Protein AF-A0A377UYI1-F1 (afdb_monomer_lite)

Foldseek 3Di:
DVLDQDDPDDPVLLVVLVVCLVVLDPPPQAEDEDDPPDDPVSVVSQVSSVVSPSDDDHYDYLVPQLVVCVVVPDDSVQSSQWDADDDGDIDRFQFELCLDAPPDEDALVQLLVCLQAQQQRPPPRDRPDGDDHHVVVVPDPDVVVSVVSSVVSVVVVQVVVVVVSVVVLVCCQPPPQPVVSLVSHPQSVVVVGGSSRVSGNHYDDHGHDYDDDDDPPDDPDDDPPPPDPDDDDPDDDDDDDDDDDDDDDDDDDDDDD

Radius of gyration: 27.69 Å; chains: 1; bounding box: 95×51×60 Å

InterPro domains:
  IPR004184 Pyruvate formate lyase domain [PF02901] (2-209)
  IPR004184 Pyruvate formate lyase domain [PS51554] (1-257)
  IPR051215 Glycyl Radical Enzyme [PTHR43641] (3-210)

Structure (mmCIF, N/CA/C/O backbone):
data_AF-A0A377UYI1-F1
#
_entry.id   AF-A0A377UYI1-F1
#
loop_
_atom_site.group_PDB
_atom_site.id
_atom_site.type_symbol
_atom_site.label_atom_id
_atom_site.label_alt_id
_atom_site.label_comp_id
_atom_site.label_asym_id
_atom_site.label_entity_id
_atom_site.label_seq_id
_atom_site.pdbx_PDB_ins_code
_atom_site.Cartn_x
_atom_site.Cartn_y
_atom_site.Cartn_z
_atom_site.occupancy
_atom_site.B_iso_or_equiv
_atom_site.auth_seq_id
_atom_site.auth_comp_id
_atom_site.auth_asym_id
_atom_site.auth_atom_id
_atom_site.pdbx_PDB_model_num
ATOM 1 N N . MET A 1 1 ? -21.026 -8.428 17.512 1.00 35.38 1 MET A N 1
ATOM 2 C CA . MET A 1 1 ? -21.212 -9.106 18.820 1.00 35.38 1 MET A CA 1
ATOM 3 C C . MET A 1 1 ? -21.437 -10.595 18.574 1.00 35.38 1 MET A C 1
ATOM 5 O O . MET A 1 1 ? -21.934 -10.943 17.508 1.00 35.38 1 MET A O 1
ATOM 9 N N . ASP A 1 2 ? -20.999 -11.466 19.488 1.00 43.88 2 ASP A N 1
ATOM 10 C CA . ASP A 1 2 ? -21.100 -12.940 19.382 1.00 43.88 2 ASP A CA 1
ATOM 11 C C . ASP A 1 2 ? -20.412 -13.568 18.155 1.00 43.88 2 ASP A C 1
ATOM 13 O O . ASP A 1 2 ? -20.882 -14.550 17.582 1.00 43.88 2 ASP A O 1
ATOM 17 N N . GLY A 1 3 ? -19.302 -12.974 17.700 1.00 56.53 3 GLY A N 1
ATOM 18 C CA . GLY A 1 3 ? -18.536 -13.470 16.549 1.00 56.53 3 GLY A CA 1
ATOM 19 C C . GLY A 1 3 ? -19.217 -13.292 15.186 1.00 56.53 3 GLY A C 1
ATOM 20 O O . GLY A 1 3 ? -18.665 -13.729 14.178 1.00 56.53 3 GLY A O 1
ATOM 21 N N . LYS A 1 4 ? -20.387 -12.639 15.133 1.00 67.25 4 LYS A N 1
ATOM 22 C CA . LYS A 1 4 ? -21.070 -12.281 13.884 1.00 67.25 4 LYS A CA 1
ATOM 23 C C . LYS A 1 4 ? -20.796 -10.819 13.511 1.00 67.25 4 LYS A C 1
ATOM 25 O O . LYS A 1 4 ? -20.919 -9.953 14.391 1.00 67.25 4 LYS A O 1
ATOM 30 N N . PRO A 1 5 ? -20.463 -10.539 12.237 1.00 74.62 5 PRO A N 1
ATOM 31 C CA . PRO A 1 5 ? -20.321 -9.176 11.749 1.00 74.62 5 PRO A CA 1
ATOM 32 C C . PRO A 1 5 ? -21.687 -8.486 11.795 1.00 74.62 5 PRO A C 1
ATOM 34 O O . PRO A 1 5 ? -22.700 -9.054 11.387 1.00 74.62 5 PRO A O 1
ATOM 37 N N . GLN A 1 6 ? -21.714 -7.287 12.361 1.00 84.88 6 GLN A N 1
ATOM 38 C CA . GLN A 1 6 ? -22.893 -6.434 12.458 1.00 84.88 6 GLN A CA 1
ATOM 39 C C . GLN A 1 6 ? -22.464 -5.008 12.146 1.00 84.88 6 GLN A C 1
ATOM 41 O O . GLN A 1 6 ? -21.301 -4.657 12.355 1.00 84.88 6 GLN A O 1
ATOM 46 N N . ASP A 1 7 ? -23.407 -4.204 11.665 1.00 89.06 7 ASP A N 1
ATOM 47 C CA . ASP A 1 7 ? -23.159 -2.791 11.421 1.00 89.06 7 ASP A CA 1
ATOM 48 C C . ASP A 1 7 ? -22.735 -2.081 12.716 1.00 89.06 7 ASP A C 1
ATOM 50 O O . ASP A 1 7 ? -23.346 -2.271 13.770 1.00 89.06 7 ASP A O 1
ATOM 54 N N . ALA A 1 8 ? -21.666 -1.289 12.636 1.00 90.62 8 ALA A N 1
ATOM 55 C CA . ALA A 1 8 ? -21.069 -0.600 13.782 1.00 90.62 8 ALA A CA 1
ATOM 56 C C . ALA A 1 8 ? -21.425 0.897 13.834 1.00 90.62 8 ALA A C 1
ATOM 58 O O . ALA A 1 8 ? -20.935 1.622 14.709 1.00 90.62 8 ALA A O 1
ATOM 59 N N . VAL A 1 9 ? -22.267 1.370 12.906 1.00 91.75 9 VAL A N 1
ATOM 60 C CA . VAL A 1 9 ? -22.730 2.759 12.869 1.00 91.75 9 VAL A CA 1
ATOM 61 C C . VAL A 1 9 ? -23.481 3.089 14.155 1.00 91.75 9 VAL A C 1
ATOM 63 O O . VAL A 1 9 ? -24.394 2.387 14.584 1.00 91.75 9 VAL A O 1
ATOM 66 N N . ASN A 1 10 ? -23.095 4.195 14.782 1.00 93.06 10 ASN A N 1
ATOM 67 C CA . ASN A 1 10 ? -23.686 4.664 16.027 1.00 93.06 10 ASN A CA 1
ATOM 68 C C . ASN A 1 10 ? -23.708 6.208 16.058 1.00 93.06 10 ASN A C 1
ATOM 70 O O . ASN A 1 10 ? -23.138 6.849 15.171 1.00 93.06 10 ASN A O 1
ATOM 74 N N . PRO A 1 11 ? -24.352 6.849 17.052 1.00 94.25 11 PRO A N 1
ATOM 75 C CA . PRO A 1 11 ? -24.447 8.311 17.106 1.00 94.25 11 PRO A CA 1
ATOM 76 C C . PRO A 1 11 ? -23.096 9.045 17.088 1.00 94.25 11 PRO A C 1
ATOM 78 O O . PRO A 1 11 ? -23.008 10.148 16.547 1.00 94.25 11 PRO A O 1
ATOM 81 N N . LEU A 1 12 ? -22.027 8.438 17.619 1.00 94.56 12 LEU A N 1
ATOM 82 C CA . LEU A 1 12 ? -20.685 9.019 17.567 1.00 94.56 12 LEU A CA 1
ATOM 83 C C . LEU A 1 12 ? -20.138 9.043 16.132 1.00 94.56 12 LEU A C 1
ATOM 85 O O . LEU A 1 12 ? -19.475 10.007 15.760 1.00 94.56 12 LEU A O 1
ATOM 89 N N . SER A 1 13 ? -20.464 8.046 15.302 1.00 93.75 13 SER A N 1
ATOM 90 C CA . SER A 1 13 ? -20.098 8.025 13.878 1.00 93.75 13 SER A CA 1
ATOM 91 C C . SER A 1 13 ? -20.628 9.263 13.142 1.00 93.75 13 SER A C 1
ATOM 93 O O . SER A 1 13 ? -19.887 9.909 12.401 1.00 93.75 13 SER A O 1
ATOM 95 N N . TYR A 1 14 ? -21.886 9.642 13.394 1.00 93.81 14 TYR A N 1
ATOM 96 C CA . TYR A 1 14 ? -22.487 10.853 12.823 1.00 93.81 14 TYR A CA 1
ATOM 97 C C . TYR A 1 14 ? -21.835 12.131 13.362 1.00 93.81 14 TYR A C 1
ATOM 99 O O . TYR A 1 14 ? -21.522 13.031 12.585 1.00 93.81 14 TYR A O 1
ATOM 107 N N . ALA A 1 15 ? -21.573 12.197 14.672 1.00 93.69 15 ALA A N 1
ATOM 108 C CA . ALA A 1 15 ? -20.924 13.354 15.287 1.00 93.69 15 ALA A CA 1
ATOM 109 C C . ALA A 1 15 ? -19.503 13.589 14.738 1.00 93.69 15 ALA A C 1
ATOM 111 O O . ALA A 1 15 ? -19.105 14.736 14.517 1.00 93.69 15 ALA A O 1
ATOM 112 N N . ILE A 1 16 ? -18.745 12.516 14.474 1.00 92.25 16 ILE A N 1
ATOM 113 C CA . ILE A 1 16 ? -17.417 12.593 13.847 1.00 92.25 16 ILE A CA 1
ATOM 114 C C . ILE A 1 16 ? -17.534 13.121 12.412 1.00 92.25 16 ILE A C 1
ATOM 116 O O . ILE A 1 16 ? -16.837 14.076 12.066 1.00 92.25 16 ILE A O 1
ATOM 120 N N . LEU A 1 17 ? -18.440 12.562 11.599 1.00 90.69 17 LEU A N 1
ATOM 121 C CA . LEU A 1 17 ? -18.680 13.025 10.225 1.00 90.69 17 LEU A CA 1
ATOM 122 C C . LEU A 1 17 ? -19.038 14.514 10.177 1.00 90.69 17 LEU A C 1
ATOM 124 O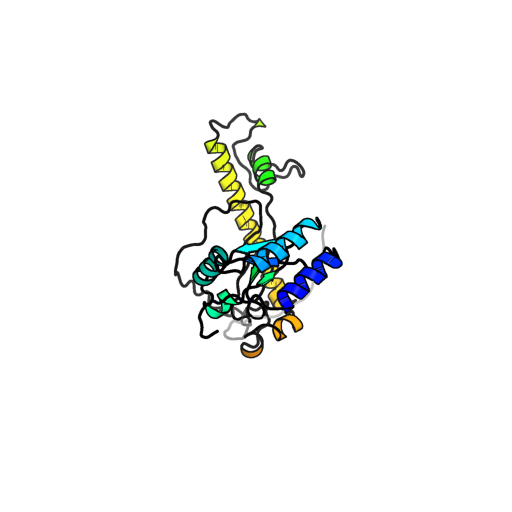 O . LEU A 1 17 ? -18.455 15.275 9.403 1.00 90.69 17 LEU A O 1
ATOM 128 N N . GLU A 1 18 ? -19.967 14.941 11.031 1.00 90.44 18 GLU A N 1
ATOM 129 C CA . GLU A 1 18 ? -20.398 16.334 11.125 1.00 90.44 18 GLU A CA 1
ATOM 130 C C . GLU A 1 18 ? -19.249 17.257 11.549 1.00 90.44 18 GLU A C 1
ATOM 132 O O . GLU A 1 18 ? -19.053 18.323 10.960 1.00 90.44 18 GLU A O 1
ATOM 137 N N . SER A 1 19 ? -18.451 16.836 12.533 1.00 91.06 19 SER A N 1
ATOM 138 C CA . SER A 1 19 ? -17.296 17.599 13.014 1.00 91.06 19 SER A CA 1
ATOM 139 C C . SER A 1 19 ? -16.249 17.779 11.915 1.00 91.06 19 SER A C 1
ATOM 141 O O . SER A 1 19 ? -15.804 18.902 11.671 1.00 91.06 19 SER A O 1
ATOM 143 N N . CYS A 1 20 ? -15.906 16.707 11.194 1.00 87.75 20 CYS A N 1
ATOM 144 C CA . CYS A 1 20 ? -14.989 16.769 10.056 1.00 87.75 20 CYS A CA 1
ATOM 145 C C . CYS A 1 20 ? -15.529 17.676 8.941 1.00 87.75 20 CYS A C 1
ATOM 147 O O . CYS A 1 20 ? -14.801 18.534 8.439 1.00 87.75 20 CYS A O 1
ATOM 149 N N . GLY A 1 21 ? -16.816 17.548 8.597 1.00 87.06 21 GLY A N 1
ATOM 150 C CA . GLY A 1 21 ? -17.467 18.381 7.584 1.00 87.06 21 GLY A CA 1
ATOM 151 C C . GLY A 1 21 ? -17.473 19.874 7.932 1.00 87.06 21 GLY A C 1
ATOM 152 O O . GLY A 1 21 ? -17.259 20.717 7.058 1.00 87.06 21 GLY A O 1
ATOM 153 N N . ARG A 1 22 ? -17.663 20.213 9.214 1.00 88.38 22 ARG A N 1
ATOM 154 C CA . ARG A 1 22 ? -17.636 21.599 9.711 1.00 88.38 22 ARG A CA 1
ATOM 155 C C . ARG A 1 22 ? -16.231 22.183 9.760 1.00 88.38 22 ARG A C 1
ATOM 157 O O . ARG A 1 22 ? -16.043 23.326 9.353 1.00 88.38 22 ARG A O 1
ATOM 164 N N . LEU A 1 23 ? -15.261 21.413 10.252 1.00 87.75 23 LEU A N 1
ATOM 165 C CA . LEU A 1 23 ? -13.877 21.867 10.386 1.00 87.75 23 LEU A CA 1
ATOM 166 C C . LEU A 1 23 ? -13.186 22.019 9.030 1.00 87.75 23 LEU A C 1
ATOM 168 O O . LEU A 1 23 ? -12.295 22.856 8.908 1.00 87.75 23 LEU A O 1
ATOM 172 N N . ARG A 1 24 ? -13.574 21.216 8.025 1.00 83.12 24 ARG A N 1
ATOM 173 C CA . ARG A 1 24 ? -12.920 21.153 6.701 1.00 83.12 24 ARG A CA 1
ATOM 174 C C . ARG A 1 24 ? -11.396 21.004 6.802 1.00 83.12 24 ARG A C 1
ATOM 176 O O . ARG A 1 24 ? -10.654 21.471 5.941 1.00 83.12 24 ARG A O 1
ATOM 183 N N . SER A 1 25 ? -10.935 20.375 7.881 1.00 76.50 25 SER A N 1
ATOM 184 C CA . SER A 1 25 ? -9.525 20.085 8.106 1.00 76.50 25 SER A CA 1
ATOM 185 C C . SER A 1 25 ? -9.133 18.882 7.267 1.00 76.50 25 SER A C 1
ATOM 187 O O . SER A 1 25 ? -9.881 17.912 7.197 1.00 76.50 25 SER A O 1
ATOM 189 N N . THR A 1 26 ? -7.946 18.918 6.668 1.00 73.62 26 THR A N 1
ATOM 190 C CA . THR A 1 26 ? -7.379 17.785 5.924 1.00 73.62 26 THR A CA 1
ATOM 191 C C . THR A 1 26 ? -6.836 16.684 6.840 1.00 73.62 26 THR A C 1
ATOM 193 O O . THR A 1 26 ? -6.458 15.621 6.354 1.00 73.62 26 THR A O 1
ATOM 196 N N . GLN A 1 27 ? -6.792 16.928 8.155 1.00 79.81 27 GLN A N 1
ATOM 197 C CA . GLN A 1 27 ? -6.345 15.982 9.176 1.00 79.81 27 GLN A CA 1
ATOM 198 C C . GLN A 1 27 ? -7.302 15.978 10.385 1.00 79.81 27 GLN A C 1
ATOM 200 O O . GLN A 1 27 ? -7.728 17.060 10.811 1.00 79.81 27 GLN A O 1
ATOM 205 N N . PRO A 1 28 ? -7.607 14.806 10.975 1.00 81.56 28 PRO A N 1
ATOM 206 C CA . PRO A 1 28 ? -7.162 13.463 10.572 1.00 81.56 28 PRO A CA 1
ATOM 207 C C . PRO A 1 28 ? -7.793 13.002 9.245 1.00 81.56 28 PRO A C 1
ATOM 209 O O . PRO A 1 28 ? -8.862 13.480 8.872 1.00 81.56 28 PRO A O 1
ATOM 212 N N . ASN A 1 29 ? -7.136 12.077 8.535 1.00 83.12 29 ASN A N 1
ATOM 213 C CA . ASN A 1 29 ? -7.714 11.451 7.342 1.00 83.12 29 ASN A CA 1
ATOM 214 C C . ASN A 1 29 ? -8.928 10.596 7.743 1.00 83.12 29 ASN A C 1
ATOM 216 O O . ASN A 1 29 ? -8.785 9.595 8.448 1.00 83.12 29 ASN A O 1
ATOM 220 N N . LEU A 1 30 ? -10.121 11.009 7.320 1.00 88.44 30 LEU A N 1
ATOM 221 C CA . LEU A 1 30 ? -11.362 10.324 7.649 1.00 88.44 30 LEU A CA 1
ATOM 222 C C . LEU A 1 30 ? -11.625 9.192 6.654 1.00 88.44 30 LEU A C 1
ATOM 224 O O . LEU A 1 30 ? -11.826 9.425 5.460 1.00 88.44 30 LEU A O 1
ATOM 228 N N . SER A 1 31 ? -11.701 7.974 7.177 1.00 90.38 31 SER A N 1
ATOM 229 C CA . SER A 1 31 ? -12.126 6.787 6.440 1.00 90.38 31 SER A CA 1
ATOM 230 C C . SER A 1 31 ? -13.447 6.257 6.990 1.00 90.38 31 SER A C 1
ATOM 232 O O . SER A 1 31 ? -13.737 6.353 8.183 1.00 90.38 31 SER A O 1
ATOM 234 N N . VAL A 1 32 ? -14.259 5.707 6.096 1.00 92.38 32 VAL A N 1
ATOM 235 C CA . VAL A 1 32 ? -15.523 5.043 6.387 1.00 92.38 32 VAL A CA 1
ATOM 236 C C . VAL A 1 32 ? -15.443 3.632 5.832 1.00 92.38 32 VAL A C 1
ATOM 238 O O . VAL A 1 32 ? -15.136 3.411 4.660 1.00 92.38 32 VAL A O 1
ATOM 241 N N . ARG A 1 33 ? -15.741 2.660 6.686 1.00 92.69 33 ARG A N 1
ATOM 242 C CA . ARG A 1 33 ? -15.907 1.272 6.275 1.00 92.69 33 ARG A CA 1
ATOM 243 C C . ARG A 1 33 ? -17.292 1.088 5.673 1.00 92.69 33 ARG A C 1
ATOM 245 O O . ARG A 1 33 ? -18.282 1.508 6.262 1.00 92.69 33 ARG A O 1
ATOM 252 N N . TYR A 1 34 ? -17.335 0.511 4.482 1.00 91.75 34 TYR A N 1
ATOM 253 C CA . TYR A 1 34 ? -18.547 0.277 3.714 1.00 91.75 34 TYR A CA 1
ATOM 254 C C . TYR A 1 34 ? -18.839 -1.215 3.650 1.00 91.75 34 TYR A C 1
ATOM 256 O O . TYR A 1 34 ? -17.970 -2.000 3.272 1.00 91.75 34 TYR A O 1
ATOM 264 N N . HIS A 1 35 ? -20.090 -1.570 3.927 1.00 92.19 35 HIS A N 1
ATOM 265 C CA . HIS A 1 35 ? -20.654 -2.887 3.659 1.00 92.19 35 HIS A CA 1
ATOM 266 C C . HIS A 1 35 ? -22.081 -2.743 3.123 1.00 92.19 35 HIS A C 1
ATOM 268 O O . HIS A 1 35 ? -22.753 -1.735 3.356 1.00 92.19 35 HIS A O 1
ATOM 274 N N . ALA A 1 36 ? -22.563 -3.761 2.417 1.00 88.69 36 ALA A N 1
ATOM 275 C CA . ALA A 1 36 ? -23.863 -3.765 1.753 1.00 88.69 36 ALA A CA 1
ATOM 276 C C . ALA A 1 36 ? -25.060 -3.653 2.715 1.00 88.69 36 ALA A C 1
ATOM 278 O O . ALA A 1 36 ? -26.154 -3.292 2.288 1.00 88.69 36 ALA A O 1
ATOM 279 N N . GLY A 1 37 ? -24.874 -3.975 3.998 1.00 86.50 37 GLY A N 1
ATOM 280 C CA . GLY A 1 37 ? -25.909 -3.866 5.028 1.00 86.50 37 GLY A CA 1
ATOM 281 C C . GLY A 1 37 ? -25.965 -2.504 5.724 1.00 86.50 37 GLY A C 1
ATOM 282 O O . GLY A 1 37 ? -26.727 -2.357 6.678 1.00 86.50 37 GLY A O 1
ATOM 283 N N . MET A 1 38 ? -25.135 -1.538 5.321 1.00 89.19 38 MET A N 1
ATOM 284 C CA . MET A 1 38 ? -25.042 -0.232 5.972 1.00 89.19 38 MET A CA 1
ATOM 285 C C . MET A 1 38 ? -26.285 0.623 5.691 1.00 89.19 38 MET A C 1
ATOM 287 O O . MET A 1 38 ? -26.863 0.563 4.606 1.00 89.19 38 MET A O 1
ATOM 291 N N . SER A 1 39 ? -26.697 1.442 6.663 1.00 90.88 39 SER A N 1
ATOM 292 C CA . SER A 1 39 ? -27.866 2.316 6.501 1.00 90.88 39 SER A CA 1
ATOM 293 C C . SER A 1 39 ? -27.671 3.352 5.386 1.00 90.88 39 SER A C 1
ATOM 295 O O . SER A 1 39 ? -26.644 4.036 5.329 1.00 90.88 39 SER A O 1
ATOM 297 N N . ASN A 1 40 ? -28.705 3.532 4.557 1.00 91.44 40 ASN A N 1
ATOM 298 C CA . ASN A 1 40 ? -28.754 4.599 3.554 1.00 91.44 40 ASN A CA 1
ATOM 299 C C . ASN A 1 40 ? -28.644 5.991 4.193 1.00 91.44 40 ASN A C 1
ATOM 301 O O . ASN A 1 40 ? -27.976 6.854 3.636 1.00 91.44 40 ASN A O 1
ATOM 305 N N . ASP A 1 41 ? -29.198 6.186 5.393 1.00 93.31 41 ASP A N 1
ATOM 306 C CA . ASP A 1 41 ? -29.123 7.473 6.097 1.00 93.31 41 ASP A CA 1
ATOM 307 C C . ASP A 1 41 ? -27.668 7.855 6.421 1.00 93.31 41 ASP A C 1
ATOM 309 O O . ASP A 1 41 ? -27.271 9.020 6.335 1.00 93.31 41 ASP A O 1
ATOM 313 N N . PHE A 1 42 ? -26.839 6.863 6.763 1.00 93.81 42 PHE A N 1
ATOM 314 C CA . PHE A 1 42 ? -25.419 7.081 7.036 1.00 93.81 42 PHE A CA 1
ATOM 315 C C . PHE A 1 42 ? -24.625 7.334 5.751 1.00 93.81 42 PHE A C 1
ATOM 317 O O . PHE A 1 42 ? -23.739 8.192 5.726 1.00 93.81 42 PHE A O 1
ATOM 324 N N . LEU A 1 43 ? -24.962 6.629 4.666 1.00 92.75 43 LEU A N 1
ATOM 325 C CA . LEU A 1 43 ? -24.398 6.895 3.342 1.00 92.75 43 LEU A CA 1
ATOM 326 C C . LEU A 1 43 ? -24.701 8.323 2.885 1.00 92.75 43 LEU A C 1
ATOM 328 O O . LEU A 1 43 ? -23.789 9.031 2.456 1.00 92.75 43 LEU A O 1
ATOM 332 N N . ASP A 1 44 ? -25.941 8.776 3.049 1.00 93.75 44 ASP A N 1
ATOM 333 C CA . ASP A 1 44 ? -26.345 10.139 2.718 1.00 93.75 44 ASP A CA 1
ATOM 334 C C . ASP A 1 44 ? -25.579 11.169 3.555 1.00 93.75 44 ASP A C 1
ATOM 336 O O . ASP A 1 44 ? -25.105 12.174 3.013 1.00 93.75 44 ASP A O 1
ATOM 340 N N . ALA A 1 45 ? -25.373 10.906 4.851 1.00 92.88 45 ALA A N 1
ATOM 341 C CA . ALA A 1 45 ? -24.538 11.746 5.709 1.00 92.88 45 ALA A CA 1
ATOM 342 C C . ALA A 1 45 ? -23.085 11.821 5.205 1.00 92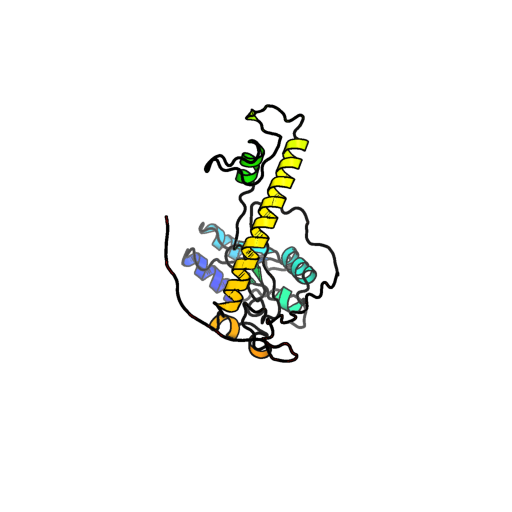.88 45 ALA A C 1
ATOM 344 O O . ALA A 1 45 ? -22.515 12.913 5.129 1.00 92.88 45 ALA A O 1
ATOM 345 N N . CYS A 1 46 ? -22.499 10.696 4.784 1.00 93.12 46 CYS A N 1
ATOM 346 C CA . CYS A 1 46 ? -21.169 10.678 4.172 1.00 93.12 46 CYS A CA 1
ATOM 347 C C . CYS A 1 46 ? -21.135 11.515 2.886 1.00 93.12 46 CYS A C 1
ATOM 349 O O . CYS A 1 46 ? -20.217 12.312 2.695 1.00 93.12 46 CYS A O 1
ATOM 351 N N . VAL A 1 47 ? -22.156 11.405 2.030 1.00 92.44 47 VAL A N 1
ATOM 352 C CA . VAL A 1 47 ? -22.272 12.211 0.804 1.00 92.44 47 VAL A CA 1
ATOM 353 C C . VAL A 1 47 ? -22.353 13.706 1.123 1.00 92.44 47 VAL A C 1
ATOM 355 O O . VAL A 1 47 ? -21.727 14.504 0.424 1.00 92.44 47 VAL A O 1
ATOM 358 N N . GLN A 1 48 ? -23.042 14.118 2.195 1.00 91.56 48 GLN A N 1
ATOM 359 C CA . GLN A 1 48 ? -23.037 15.528 2.614 1.00 91.56 48 GLN A CA 1
ATOM 360 C C . GLN A 1 48 ? -21.631 16.029 2.974 1.00 91.56 48 GLN A C 1
ATOM 362 O O . GLN A 1 48 ? -21.289 17.172 2.660 1.00 91.56 48 GLN A O 1
ATOM 367 N N . VAL A 1 49 ? -20.793 15.183 3.577 1.00 90.00 49 VAL A N 1
ATOM 368 C CA . VAL A 1 49 ? -19.390 15.525 3.861 1.00 90.00 49 VAL A CA 1
ATOM 369 C C . VAL A 1 49 ? -18.583 15.639 2.565 1.00 90.00 49 VAL A C 1
ATOM 371 O O . VAL A 1 49 ? -17.876 16.630 2.383 1.00 90.00 49 VAL A O 1
ATOM 374 N N . ILE A 1 50 ? -18.764 14.719 1.611 1.00 91.50 50 ILE A N 1
ATOM 375 C CA . ILE A 1 50 ? -18.098 14.777 0.293 1.00 91.50 50 ILE A CA 1
ATOM 376 C C . ILE A 1 50 ? -18.429 16.085 -0.431 1.00 91.50 50 ILE A C 1
ATOM 378 O O . ILE A 1 50 ? -17.546 16.722 -1.011 1.00 91.50 50 ILE A O 1
ATOM 382 N N . ARG A 1 51 ? -19.687 16.541 -0.350 1.00 91.12 51 ARG A N 1
ATOM 383 C CA . ARG A 1 51 ? -20.135 17.814 -0.945 1.00 91.12 51 ARG A CA 1
ATOM 384 C C . ARG A 1 51 ? -19.384 19.035 -0.415 1.00 91.12 51 ARG A C 1
ATOM 386 O O . ARG A 1 51 ? -19.375 20.063 -1.087 1.00 91.12 51 ARG A O 1
ATOM 393 N N . CYS A 1 52 ? -18.741 18.946 0.748 1.00 87.75 52 CYS A N 1
ATOM 394 C CA . CYS A 1 52 ? -17.917 20.029 1.278 1.00 87.75 52 CYS A CA 1
ATOM 395 C C . CYS A 1 52 ? -16.579 20.193 0.526 1.00 87.75 52 CYS A C 1
ATOM 397 O O . CYS A 1 52 ? -15.903 21.199 0.734 1.00 87.75 52 CYS A O 1
ATOM 399 N N . GLY A 1 53 ? -16.207 19.255 -0.357 1.00 85.62 53 GLY A N 1
ATOM 400 C CA . GLY A 1 53 ? -15.176 19.455 -1.383 1.00 85.62 53 GLY A CA 1
ATOM 401 C C . GLY A 1 53 ? -13.725 19.326 -0.919 1.00 85.62 53 GLY A C 1
ATOM 402 O O . GLY A 1 53 ? -12.827 19.761 -1.632 1.00 85.62 53 GLY A O 1
ATOM 403 N N . PHE A 1 54 ? -13.476 18.730 0.249 1.00 84.00 54 PHE A N 1
ATOM 404 C CA . PHE A 1 54 ? -12.123 18.545 0.795 1.00 84.00 54 PHE A CA 1
ATOM 405 C C . PHE A 1 54 ? -11.599 17.098 0.682 1.00 84.00 54 PHE A C 1
ATOM 407 O O . PHE A 1 54 ? -10.570 16.769 1.264 1.00 84.00 54 PHE A O 1
ATOM 414 N N . GLY A 1 55 ? -12.284 16.246 -0.094 1.00 82.19 55 GLY A N 1
ATOM 415 C CA . GLY A 1 55 ? -11.791 14.921 -0.501 1.00 82.19 55 GLY A CA 1
ATOM 416 C C . GLY A 1 55 ? -12.061 13.760 0.464 1.00 82.19 55 GLY A C 1
ATOM 417 O O . GLY A 1 55 ? -11.515 12.684 0.256 1.00 82.19 55 GLY A O 1
ATOM 418 N N . MET A 1 56 ? -12.893 13.953 1.491 1.00 85.06 56 MET A N 1
ATOM 419 C CA . MET A 1 56 ? -13.239 12.935 2.495 1.00 85.06 56 MET A CA 1
ATOM 420 C C . MET A 1 56 ? -14.753 12.650 2.538 1.00 85.06 56 MET A C 1
ATOM 422 O O . MET A 1 56 ? -15.533 13.520 2.138 1.00 85.06 56 MET A O 1
ATOM 426 N N . PRO A 1 57 ? -15.189 11.497 3.086 1.00 88.56 57 PRO A N 1
ATOM 427 C CA . PRO A 1 57 ? -14.373 10.384 3.583 1.00 88.56 57 PRO A CA 1
ATOM 428 C C . PRO A 1 57 ? -13.848 9.464 2.471 1.00 88.56 57 PRO A C 1
ATOM 430 O O . PRO A 1 57 ? -14.435 9.369 1.394 1.00 88.56 57 PRO A O 1
ATOM 433 N N . ALA A 1 58 ? -12.757 8.751 2.756 1.00 89.44 58 ALA A N 1
ATOM 434 C CA . ALA A 1 58 ? -12.333 7.597 1.966 1.00 89.44 58 ALA A CA 1
ATOM 435 C C . ALA A 1 58 ? -13.192 6.375 2.321 1.00 89.44 58 ALA A C 1
ATOM 437 O O . ALA A 1 58 ? -13.483 6.161 3.494 1.00 89.44 58 ALA A O 1
ATOM 438 N N . PHE A 1 59 ? -13.577 5.558 1.338 1.00 91.12 59 PHE A N 1
ATOM 439 C CA . PHE A 1 59 ? -14.355 4.341 1.589 1.00 91.12 59 PHE A CA 1
ATOM 440 C C . PHE A 1 59 ? -13.489 3.088 1.479 1.00 91.12 59 PHE A C 1
ATOM 442 O O . PHE A 1 59 ? -12.859 2.851 0.448 1.00 91.12 59 PHE A O 1
ATOM 449 N N . ASN A 1 60 ? -13.510 2.254 2.516 1.00 91.00 60 ASN A N 1
ATOM 450 C CA . ASN A 1 60 ? -12.895 0.929 2.516 1.00 91.00 60 ASN A CA 1
ATOM 451 C C . ASN A 1 60 ? -14.000 -0.129 2.458 1.00 91.00 60 ASN A C 1
ATOM 453 O O . ASN A 1 60 ? -14.888 -0.122 3.300 1.00 91.00 60 ASN A O 1
ATOM 457 N N . ASN A 1 61 ? -13.957 -1.022 1.470 1.00 92.00 61 ASN A N 1
ATOM 458 C CA . ASN A 1 61 ? -14.986 -2.042 1.281 1.00 92.00 61 ASN A CA 1
ATOM 459 C C . ASN A 1 61 ? -14.696 -3.293 2.138 1.00 92.00 61 ASN A C 1
ATOM 461 O O . ASN A 1 61 ? -13.703 -3.990 1.911 1.00 92.00 61 ASN A O 1
ATOM 465 N N . ASP A 1 62 ? -15.595 -3.590 3.073 1.00 92.25 62 ASP A N 1
ATOM 466 C CA . ASP A 1 62 ? -15.498 -4.716 4.003 1.00 92.25 62 ASP A CA 1
ATOM 467 C C . ASP A 1 62 ? -15.590 -6.078 3.278 1.00 92.25 62 ASP A C 1
ATOM 469 O O . ASP A 1 62 ? -14.883 -7.016 3.655 1.00 92.25 62 ASP A O 1
ATOM 473 N N . GLU A 1 63 ? -16.380 -6.201 2.200 1.00 91.62 63 GLU A N 1
ATOM 474 C CA . GLU A 1 63 ? -16.500 -7.443 1.412 1.00 91.62 63 GLU A CA 1
ATOM 475 C C . GLU A 1 63 ? -15.219 -7.829 0.657 1.00 91.62 63 GLU A C 1
ATOM 477 O O . GLU A 1 63 ? -15.069 -8.981 0.249 1.00 91.62 63 GLU A O 1
ATOM 482 N N . ILE A 1 64 ? -14.295 -6.888 0.464 1.00 91.81 64 ILE A N 1
ATOM 483 C CA . ILE A 1 64 ? -12.987 -7.137 -0.150 1.00 91.81 64 ILE A CA 1
ATOM 484 C C . ILE A 1 64 ? -11.900 -7.261 0.915 1.00 91.81 64 ILE A C 1
ATOM 486 O O . ILE A 1 64 ? -11.084 -8.182 0.860 1.00 91.81 64 ILE A O 1
ATOM 490 N N . VAL A 1 65 ? -11.881 -6.347 1.887 1.00 90.50 65 VAL A N 1
ATOM 491 C CA . VAL A 1 65 ? -10.799 -6.259 2.874 1.00 90.50 65 VAL A CA 1
ATOM 492 C C . VAL A 1 65 ? -10.830 -7.442 3.844 1.00 90.50 65 VAL A C 1
ATOM 494 O O . VAL A 1 65 ? -9.802 -8.088 4.055 1.00 90.50 65 VAL A O 1
ATOM 497 N N . ILE A 1 66 ? -12.000 -7.784 4.392 1.00 91.25 66 ILE A N 1
ATOM 498 C CA . ILE A 1 66 ? -12.113 -8.839 5.409 1.00 91.25 66 ILE A CA 1
ATOM 499 C C . ILE A 1 66 ? -11.717 -10.217 4.849 1.00 91.25 66 ILE A C 1
ATOM 501 O O . ILE A 1 66 ? -10.913 -10.902 5.490 1.00 91.25 66 ILE A O 1
ATOM 505 N N . PRO A 1 67 ? -12.201 -10.661 3.667 1.00 91.69 67 PRO A N 1
ATOM 506 C CA . PRO A 1 67 ? -11.794 -11.959 3.131 1.00 91.69 67 PRO A CA 1
ATOM 507 C C . PRO A 1 67 ? -10.299 -12.042 2.813 1.00 91.69 67 PRO A C 1
ATOM 509 O O . PRO A 1 67 ? -9.700 -13.103 2.998 1.00 91.69 67 PRO A O 1
ATOM 512 N N . GLU A 1 68 ? -9.678 -10.946 2.365 1.00 90.50 68 GLU A N 1
ATOM 513 C CA . GLU A 1 68 ? -8.233 -10.918 2.127 1.00 90.50 68 GLU A CA 1
ATOM 514 C C . GLU A 1 68 ? -7.442 -10.997 3.442 1.00 90.50 68 GLU A C 1
ATOM 516 O O . GLU A 1 68 ? -6.463 -11.741 3.503 1.00 90.50 68 GLU A O 1
ATOM 521 N N . PHE A 1 69 ? -7.900 -10.367 4.531 1.00 89.50 69 PHE A N 1
ATOM 522 C CA . PHE A 1 69 ? -7.297 -10.569 5.855 1.00 89.50 69 PHE A CA 1
ATOM 523 C C . PHE A 1 69 ? -7.395 -12.013 6.344 1.00 89.50 69 PHE A C 1
ATOM 525 O O . PHE A 1 69 ? -6.399 -12.584 6.789 1.00 89.50 69 PHE A O 1
ATOM 532 N N . ILE A 1 70 ? -8.564 -12.640 6.211 1.00 90.81 70 ILE A N 1
ATOM 533 C CA . ILE A 1 70 ? -8.745 -14.044 6.604 1.00 90.81 70 ILE A CA 1
ATOM 534 C C . ILE A 1 70 ? -7.820 -14.951 5.780 1.00 90.81 70 ILE A C 1
ATOM 536 O O . ILE A 1 70 ? -7.198 -15.870 6.311 1.00 90.81 70 ILE A O 1
ATOM 540 N N . LYS A 1 71 ? -7.661 -14.668 4.484 1.00 90.00 71 LYS A N 1
ATOM 541 C CA . LYS A 1 71 ? -6.753 -15.399 3.590 1.00 90.00 71 LYS A CA 1
ATOM 542 C C . LYS A 1 71 ? -5.273 -15.206 3.933 1.00 90.00 71 LYS A C 1
ATOM 544 O O . LYS A 1 71 ? -4.484 -16.118 3.694 1.00 90.00 71 LYS A O 1
ATOM 549 N N . LEU A 1 72 ? -4.901 -14.059 4.501 1.00 85.75 72 LEU A N 1
ATOM 550 C CA . LEU A 1 72 ? -3.568 -13.822 5.065 1.00 85.75 72 LEU A CA 1
ATOM 551 C C . LEU A 1 72 ? -3.349 -14.550 6.403 1.00 85.75 72 LEU A C 1
ATOM 553 O O . LEU A 1 72 ? -2.211 -14.657 6.852 1.00 85.75 72 LEU A O 1
ATOM 557 N N . GLY A 1 73 ? -4.408 -15.097 7.008 1.00 88.50 73 GLY A N 1
ATOM 558 C CA . GLY A 1 73 ? -4.353 -15.842 8.263 1.00 88.50 73 GLY A CA 1
ATOM 559 C C . GLY A 1 73 ? -4.727 -15.029 9.503 1.00 88.50 73 GLY A C 1
ATOM 560 O O . GLY A 1 73 ? -4.460 -15.497 10.607 1.00 88.50 73 GLY A O 1
ATOM 561 N N . ILE A 1 74 ? -5.334 -13.841 9.352 1.00 89.56 74 ILE A N 1
ATOM 562 C CA . ILE A 1 74 ? -5.913 -13.109 10.492 1.00 89.56 74 ILE A CA 1
ATOM 563 C C . ILE A 1 74 ? -7.133 -13.865 11.008 1.00 89.56 74 ILE A C 1
ATOM 565 O O . ILE A 1 74 ? -7.967 -14.338 10.230 1.00 89.56 74 ILE A O 1
ATOM 569 N N . GLU A 1 75 ? -7.271 -13.935 12.329 1.00 91.12 75 GLU A N 1
ATOM 570 C CA . GLU A 1 75 ? -8.485 -14.448 12.949 1.00 91.12 75 GLU A CA 1
ATOM 571 C C . GLU A 1 75 ? -9.700 -13.595 12.542 1.00 91.12 75 GLU A C 1
ATOM 573 O O . GLU A 1 75 ? -9.627 -12.367 12.580 1.00 91.12 75 GLU A O 1
ATOM 578 N N . PRO A 1 76 ? -10.853 -14.197 12.202 1.00 89.75 76 PRO A N 1
ATOM 579 C CA . PRO A 1 76 ? -12.012 -13.441 11.725 1.00 89.75 76 PRO A CA 1
ATOM 580 C C . PRO A 1 76 ? -12.440 -12.299 12.654 1.00 89.75 76 PRO A C 1
ATOM 582 O O . PRO A 1 76 ? -12.821 -11.235 12.185 1.00 89.75 76 PRO A O 1
ATOM 585 N N . GLN A 1 77 ? -12.338 -12.500 13.969 1.00 89.75 77 GLN A N 1
ATOM 586 C CA . GLN A 1 77 ? -12.693 -11.497 14.978 1.00 89.75 77 GLN A CA 1
ATOM 587 C C . GLN A 1 77 ? -11.819 -10.244 14.884 1.00 89.75 77 GLN A C 1
ATOM 589 O O . GLN A 1 77 ? -12.335 -9.137 14.985 1.00 89.75 77 GLN A O 1
ATOM 594 N N . ASP A 1 78 ? -10.526 -10.425 14.627 1.00 90.56 78 ASP A N 1
ATOM 595 C CA . ASP A 1 78 ? -9.582 -9.329 14.436 1.00 90.56 78 ASP A CA 1
ATOM 596 C C . ASP A 1 78 ? -9.747 -8.697 13.051 1.00 90.56 78 ASP A C 1
ATOM 598 O O . ASP A 1 78 ? -9.676 -7.479 12.913 1.00 90.56 78 ASP A O 1
ATOM 602 N N . ALA A 1 79 ? -10.036 -9.507 12.029 1.00 89.44 79 ALA A N 1
ATOM 603 C CA . ALA A 1 79 ? -10.310 -9.015 10.684 1.00 89.44 79 ALA A CA 1
ATOM 604 C C . ALA A 1 79 ? -11.555 -8.114 10.637 1.00 89.44 79 ALA A C 1
ATOM 606 O O . ALA A 1 79 ? -11.571 -7.156 9.874 1.00 89.44 79 ALA A O 1
ATOM 607 N N . TYR A 1 80 ? -12.580 -8.373 11.456 1.00 89.81 80 TYR A N 1
ATOM 608 C CA . TYR A 1 80 ? -13.758 -7.502 11.562 1.00 89.81 80 TYR A CA 1
ATOM 609 C C . TYR A 1 80 ? -13.471 -6.157 12.246 1.00 89.81 80 TYR A C 1
ATOM 611 O O . TYR A 1 80 ? -14.237 -5.212 12.051 1.00 89.81 80 TYR A O 1
ATOM 619 N N . ASP A 1 81 ? -12.381 -6.052 13.007 1.00 90.31 81 ASP A N 1
ATOM 620 C CA . ASP A 1 81 ? -11.996 -4.868 13.788 1.00 90.31 81 ASP A CA 1
ATOM 621 C C . ASP A 1 81 ? -10.834 -4.089 13.146 1.00 90.31 81 ASP A C 1
ATOM 623 O O . ASP A 1 81 ? -10.058 -3.393 13.802 1.00 90.31 81 ASP A O 1
ATOM 627 N N . TYR A 1 82 ? -10.673 -4.224 11.829 1.00 90.81 82 TYR A N 1
ATOM 628 C CA . TYR A 1 82 ? -9.652 -3.478 11.110 1.00 90.81 82 TYR A CA 1
ATOM 629 C C . TYR A 1 82 ? -9.973 -1.976 11.049 1.00 90.81 82 TYR A C 1
ATOM 631 O O . TYR A 1 82 ? -11.134 -1.551 11.024 1.00 90.81 82 TYR A O 1
ATOM 639 N N . ALA A 1 83 ? -8.913 -1.182 10.933 1.00 88.62 83 ALA A N 1
ATOM 640 C CA . ALA A 1 83 ? -8.939 0.253 10.705 1.00 88.62 83 ALA A CA 1
ATOM 641 C C . ALA A 1 83 ? -8.068 0.623 9.496 1.00 88.62 83 ALA A C 1
ATOM 643 O O . ALA A 1 83 ? -7.148 -0.113 9.122 1.00 88.62 83 ALA A O 1
ATOM 644 N N . ALA A 1 84 ? -8.351 1.772 8.881 1.00 85.94 84 ALA A N 1
ATOM 645 C CA . ALA A 1 84 ? -7.458 2.341 7.882 1.00 85.94 84 ALA A CA 1
ATOM 646 C C . ALA A 1 84 ? -6.277 3.045 8.568 1.00 85.94 84 ALA A C 1
ATOM 648 O O . ALA A 1 84 ? -6.454 3.747 9.565 1.00 85.94 84 ALA A O 1
ATOM 649 N N . ILE A 1 85 ? -5.080 2.876 8.019 1.00 80.06 85 ILE A N 1
ATOM 650 C CA . ILE A 1 85 ? -3.851 3.518 8.477 1.00 80.06 85 ILE A CA 1
ATOM 651 C C . ILE A 1 85 ? -3.315 4.384 7.346 1.00 80.06 85 ILE A C 1
ATOM 653 O O . ILE A 1 85 ? -3.134 3.916 6.229 1.00 80.06 85 ILE A O 1
ATOM 657 N N . GLY A 1 86 ? -3.020 5.648 7.648 1.00 76.81 86 GLY A N 1
ATOM 658 C CA . GLY A 1 86 ? -2.372 6.541 6.694 1.00 76.81 86 GLY A CA 1
ATOM 659 C C . GLY A 1 86 ? -3.260 6.864 5.494 1.00 76.81 86 GLY A C 1
ATOM 660 O O . GLY A 1 86 ? -4.264 7.567 5.635 1.00 76.81 86 GLY A O 1
ATOM 661 N N . CYS A 1 87 ? -2.845 6.425 4.305 1.00 74.00 87 CYS A N 1
ATOM 662 C CA . CYS A 1 87 ? -3.490 6.797 3.051 1.00 74.00 87 CYS A CA 1
ATOM 663 C C . CYS A 1 87 ? -4.660 5.868 2.720 1.00 74.00 87 CYS A C 1
ATOM 665 O O . CYS A 1 87 ? -5.792 6.333 2.603 1.00 74.00 87 CYS A O 1
ATOM 667 N N . ILE A 1 88 ? -4.381 4.577 2.540 1.00 77.81 88 ILE A N 1
ATOM 668 C CA . ILE A 1 88 ? -5.360 3.563 2.100 1.00 77.81 88 ILE A CA 1
ATOM 669 C C . ILE A 1 88 ? -5.118 2.186 2.724 1.00 77.81 88 ILE A C 1
ATOM 671 O O . ILE A 1 88 ? -5.896 1.256 2.506 1.00 77.81 88 ILE A O 1
ATOM 675 N N . GLU A 1 89 ? -4.023 2.033 3.457 1.00 79.81 89 GLU A N 1
ATOM 676 C CA . GLU A 1 89 ? -3.634 0.791 4.086 1.00 79.81 89 GLU A CA 1
ATOM 677 C C . GLU A 1 89 ? -4.653 0.404 5.147 1.00 79.81 89 GLU A C 1
ATOM 679 O O . GLU A 1 89 ? -5.281 1.250 5.777 1.00 79.81 89 GLU A O 1
ATOM 684 N N . THR A 1 90 ? -4.826 -0.894 5.348 1.00 86.38 90 THR A N 1
ATOM 685 C CA . THR A 1 90 ? -5.730 -1.421 6.367 1.00 86.38 90 THR A CA 1
ATOM 686 C C . THR A 1 90 ? -4.942 -2.339 7.279 1.00 86.38 90 THR A C 1
ATOM 688 O O . THR A 1 90 ? -4.101 -3.111 6.816 1.00 86.38 90 THR A O 1
ATOM 691 N N . ALA A 1 91 ? -5.193 -2.235 8.578 1.00 86.56 91 ALA A N 1
ATOM 692 C CA . ALA A 1 91 ? -4.576 -3.088 9.577 1.00 86.56 91 ALA A CA 1
ATOM 693 C C . ALA A 1 91 ? -5.461 -3.206 10.817 1.00 86.56 91 ALA A C 1
ATOM 695 O O . ALA A 1 91 ? -6.412 -2.452 11.007 1.00 86.56 91 ALA A O 1
ATOM 696 N N . VAL A 1 92 ? -5.126 -4.151 11.684 1.00 88.19 92 VAL A N 1
ATOM 697 C CA . VAL A 1 92 ? -5.810 -4.368 12.959 1.00 88.19 92 VAL A CA 1
ATOM 698 C C . VAL A 1 92 ? -5.126 -3.530 14.035 1.00 88.19 92 VAL A C 1
ATOM 700 O O . VAL A 1 92 ? -3.939 -3.717 14.322 1.00 88.19 92 VAL A O 1
ATOM 703 N N . GLY A 1 93 ? -5.876 -2.596 14.620 1.00 87.38 93 GLY A N 1
ATOM 704 C CA . GLY A 1 93 ? -5.374 -1.708 15.666 1.00 87.38 93 GLY A CA 1
ATOM 705 C C . GLY A 1 93 ? -4.834 -2.494 16.862 1.00 87.38 93 GLY A C 1
ATOM 706 O O . GLY A 1 93 ? -5.434 -3.477 17.286 1.00 87.38 93 GLY A O 1
ATOM 707 N N . GLY A 1 94 ? -3.669 -2.094 17.375 1.00 86.62 94 GLY A N 1
ATOM 708 C CA . GLY A 1 94 ? -3.067 -2.693 18.572 1.00 86.62 94 GLY A CA 1
ATOM 709 C C . GLY A 1 94 ? -2.562 -4.133 18.421 1.00 86.62 94 GLY A C 1
ATOM 710 O O . GLY A 1 94 ? -1.985 -4.649 19.359 1.00 86.62 94 GLY A O 1
ATOM 711 N N . LYS A 1 95 ? -2.718 -4.799 17.271 1.00 87.75 95 LYS A N 1
ATOM 712 C CA . LYS A 1 95 ? -2.290 -6.207 17.085 1.00 87.75 95 LYS A CA 1
ATOM 713 C C . LYS A 1 95 ? -1.235 -6.397 16.005 1.00 87.75 95 LYS A C 1
ATOM 715 O O . LYS A 1 95 ? -0.668 -7.481 15.867 1.00 87.75 95 LYS A O 1
ATOM 720 N N . TRP A 1 96 ? -0.986 -5.355 15.223 1.00 85.62 96 TRP A N 1
ATOM 721 C CA . TRP A 1 96 ? -0.120 -5.407 14.055 1.00 85.62 96 TRP A CA 1
ATOM 722 C C . TRP A 1 96 ? 1.265 -4.834 14.364 1.00 85.62 96 TRP A C 1
ATOM 724 O O . TRP A 1 96 ? 1.380 -3.713 14.853 1.00 85.62 96 TRP A O 1
ATOM 734 N N . GLY A 1 97 ? 2.326 -5.571 14.024 1.00 75.31 97 GLY A N 1
ATOM 735 C CA . GLY A 1 97 ? 3.719 -5.197 14.319 1.00 75.31 97 GLY A CA 1
ATOM 736 C C . GLY A 1 97 ? 4.293 -4.051 13.482 1.00 75.31 97 GLY A C 1
ATOM 737 O O . GLY A 1 97 ? 5.409 -3.600 13.714 1.00 75.31 97 GLY A O 1
ATOM 738 N N . TYR A 1 98 ? 3.529 -3.578 12.500 1.00 67.81 98 TYR A N 1
ATOM 739 C CA . TYR A 1 98 ? 3.842 -2.458 11.615 1.00 67.81 98 TYR A CA 1
ATOM 740 C C . TYR A 1 98 ? 5.346 -2.323 11.279 1.00 67.81 98 TYR A C 1
ATOM 742 O O . TYR A 1 98 ? 6.020 -1.341 11.629 1.00 67.81 98 TYR A O 1
ATOM 750 N N . ARG A 1 99 ? 5.905 -3.338 10.602 1.00 66.38 99 ARG A N 1
ATOM 751 C CA . ARG A 1 99 ? 7.207 -3.199 9.937 1.00 66.38 99 ARG A CA 1
ATOM 752 C C . ARG A 1 99 ? 6.984 -2.383 8.672 1.00 66.38 99 ARG A C 1
ATOM 754 O O . ARG A 1 99 ? 6.140 -2.737 7.851 1.00 66.38 99 ARG A O 1
ATOM 761 N N . CYS A 1 100 ? 7.650 -1.232 8.609 1.00 51.75 100 CYS A N 1
ATOM 762 C CA . CYS A 1 100 ? 7.261 -0.080 7.801 1.00 51.75 100 CYS A CA 1
ATOM 763 C C . CYS A 1 100 ? 6.816 -0.458 6.381 1.00 51.75 100 CYS A C 1
ATOM 765 O O . CYS A 1 100 ? 7.595 -0.968 5.579 1.00 51.75 100 CYS A O 1
ATOM 767 N N . THR A 1 101 ? 5.564 -0.135 6.069 1.00 52.16 101 THR A N 1
ATOM 768 C CA . THR A 1 101 ? 5.044 -0.002 4.707 1.00 52.16 101 THR A CA 1
ATOM 769 C C . THR A 1 101 ? 5.943 0.937 3.903 1.00 52.16 101 THR A C 1
ATOM 771 O O . THR A 1 101 ? 6.048 2.117 4.233 1.00 52.16 101 THR A O 1
ATOM 774 N N . GLY A 1 102 ? 6.592 0.429 2.853 1.00 54.94 102 GLY A N 1
ATOM 775 C CA . GLY A 1 102 ? 7.255 1.273 1.855 1.00 54.94 102 GLY A CA 1
ATOM 776 C C . GLY A 1 102 ? 8.563 1.925 2.310 1.00 54.94 102 GLY A C 1
ATOM 777 O O . GLY A 1 102 ? 8.742 3.127 2.145 1.00 54.94 102 GLY A O 1
ATOM 778 N N . MET A 1 103 ? 9.523 1.153 2.828 1.00 66.06 103 MET A N 1
ATOM 779 C CA . MET A 1 103 ? 10.900 1.667 2.960 1.00 66.06 103 MET A CA 1
ATOM 780 C C . MET A 1 103 ? 11.558 1.904 1.592 1.00 66.06 103 MET A C 1
ATOM 782 O O . MET A 1 103 ? 12.508 2.680 1.481 1.00 66.06 103 MET A O 1
ATOM 786 N N . SER A 1 104 ? 11.035 1.274 0.539 1.00 74.62 104 SER A N 1
ATOM 787 C CA . SER A 1 104 ? 11.428 1.538 -0.836 1.00 74.62 104 SER A CA 1
ATOM 788 C C . SER A 1 104 ? 10.210 1.658 -1.760 1.00 74.62 104 SER A C 1
ATOM 790 O O . SER A 1 104 ? 9.198 0.979 -1.588 1.00 74.62 104 SER A O 1
ATOM 792 N N . PHE A 1 105 ? 10.309 2.553 -2.747 1.00 82.12 105 PHE A N 1
ATOM 793 C CA . PHE A 1 105 ? 9.285 2.791 -3.766 1.00 82.12 105 PHE A CA 1
ATOM 794 C C . PHE A 1 105 ? 9.904 2.610 -5.153 1.00 82.12 105 PHE A C 1
ATOM 796 O O . PHE A 1 105 ? 10.934 3.212 -5.463 1.00 82.12 105 PHE A O 1
ATOM 803 N N . ILE A 1 106 ? 9.263 1.811 -6.012 1.00 85.31 106 ILE A N 1
ATOM 804 C CA . ILE A 1 106 ? 9.697 1.614 -7.402 1.00 85.31 106 ILE A CA 1
ATOM 805 C C . ILE A 1 106 ? 8.789 2.409 -8.340 1.00 85.31 106 ILE A C 1
ATOM 807 O O . ILE A 1 106 ? 7.572 2.218 -8.380 1.00 85.31 106 ILE A O 1
ATOM 811 N N . ASN A 1 107 ? 9.395 3.275 -9.154 1.00 89.19 107 ASN A N 1
ATOM 812 C CA . ASN A 1 107 ? 8.708 3.956 -10.245 1.00 89.19 107 ASN A CA 1
ATOM 813 C C . ASN A 1 107 ? 8.786 3.110 -11.525 1.00 89.19 107 ASN A C 1
ATOM 815 O O . ASN A 1 107 ? 9.778 3.151 -12.254 1.00 89.19 107 ASN A O 1
ATOM 819 N N . PHE A 1 108 ? 7.717 2.375 -11.821 1.00 89.88 108 PHE A N 1
ATOM 820 C CA . PHE A 1 108 ? 7.652 1.495 -12.988 1.00 89.88 108 PHE A CA 1
ATOM 821 C C . PHE A 1 108 ? 7.802 2.209 -14.335 1.00 89.88 108 PHE A C 1
ATOM 823 O O . PHE A 1 108 ? 8.400 1.644 -15.250 1.00 89.88 108 PHE A O 1
ATOM 830 N N . ALA A 1 109 ? 7.321 3.450 -14.457 1.00 91.06 109 ALA A N 1
ATOM 831 C CA . ALA A 1 109 ? 7.476 4.230 -15.683 1.00 91.06 109 ALA A CA 1
ATOM 832 C C . ALA A 1 109 ? 8.950 4.579 -15.929 1.00 91.06 109 ALA A C 1
ATOM 834 O O . ALA A 1 109 ? 9.442 4.471 -17.049 1.00 91.06 109 ALA A O 1
ATOM 835 N N . ARG A 1 110 ? 9.691 4.918 -14.869 1.00 90.94 110 ARG A N 1
ATOM 836 C CA . ARG A 1 110 ? 11.133 5.165 -14.967 1.00 90.94 110 ARG A CA 1
ATOM 837 C C . ARG A 1 110 ? 11.910 3.897 -15.322 1.00 90.94 110 ARG A C 1
ATOM 839 O O . ARG A 1 110 ? 12.798 3.953 -16.167 1.00 90.94 110 ARG A O 1
ATOM 846 N N . VAL A 1 111 ? 11.537 2.755 -14.739 1.00 92.12 111 VAL A N 1
ATOM 847 C CA . VAL A 1 111 ? 12.118 1.448 -15.096 1.00 92.12 111 VAL A CA 1
ATOM 848 C C . VAL A 1 111 ? 11.841 1.111 -16.564 1.00 92.12 111 VAL A C 1
ATOM 850 O O . VAL A 1 111 ? 12.738 0.640 -17.255 1.00 92.12 111 VAL A O 1
ATOM 853 N N . MET A 1 112 ? 10.640 1.409 -17.072 1.00 92.81 112 MET A N 1
ATOM 854 C CA . MET A 1 112 ? 10.310 1.242 -18.492 1.00 92.81 112 MET A CA 1
ATOM 855 C C . MET A 1 112 ? 11.209 2.107 -19.382 1.00 92.81 112 MET A C 1
ATOM 857 O O . MET A 1 112 ? 11.801 1.595 -20.323 1.00 92.81 112 MET A O 1
ATOM 861 N N . LEU A 1 113 ? 11.378 3.394 -19.065 1.00 92.81 113 LEU A N 1
ATOM 862 C CA . LEU A 1 113 ? 12.258 4.281 -19.837 1.00 92.81 113 LEU A CA 1
ATOM 863 C C . LEU A 1 113 ? 13.706 3.778 -19.863 1.00 92.81 113 LEU A C 1
ATOM 865 O O . LEU A 1 113 ? 14.325 3.768 -20.923 1.00 92.81 113 LEU A O 1
ATOM 869 N N . ALA A 1 114 ? 14.221 3.301 -18.727 1.00 93.31 114 ALA A N 1
ATOM 870 C CA . ALA A 1 114 ? 15.546 2.692 -18.676 1.00 93.31 114 ALA A CA 1
ATOM 871 C C . ALA A 1 114 ? 15.614 1.407 -19.516 1.00 93.31 114 ALA A C 1
ATOM 873 O O . ALA A 1 114 ? 16.585 1.193 -20.236 1.00 93.31 114 ALA A O 1
ATOM 874 N N . THR A 1 115 ? 14.565 0.579 -19.481 1.00 94.12 115 THR A N 1
ATOM 875 C CA . THR A 1 115 ? 14.453 -0.634 -20.309 1.00 94.12 115 THR A CA 1
ATOM 876 C C . THR A 1 115 ? 14.502 -0.294 -21.797 1.00 94.12 115 THR A C 1
ATOM 878 O O . THR A 1 115 ? 15.151 -0.986 -22.566 1.00 94.12 115 THR A O 1
ATOM 881 N N . LEU A 1 116 ? 13.860 0.785 -22.235 1.00 94.00 116 LEU A N 1
ATOM 882 C CA . LEU A 1 116 ? 13.883 1.167 -23.647 1.00 94.00 116 LEU A CA 1
ATOM 883 C C . LEU A 1 116 ? 15.275 1.593 -24.128 1.00 94.00 116 LEU A C 1
ATOM 885 O O . LEU A 1 116 ? 15.548 1.501 -25.320 1.00 94.00 116 LEU A O 1
ATOM 889 N N . GLU A 1 117 ? 16.165 2.000 -23.224 1.00 94.81 117 GLU A N 1
ATOM 890 C CA . GLU A 1 117 ? 17.496 2.514 -23.549 1.00 94.81 117 GLU A CA 1
ATOM 891 C C . GLU A 1 117 ? 18.616 1.642 -22.964 1.00 94.81 117 GLU A C 1
ATOM 893 O O . GLU A 1 117 ? 19.585 2.125 -22.379 1.00 94.81 117 GLU A O 1
ATOM 898 N N . GLY A 1 118 ? 18.499 0.318 -23.084 1.00 92.56 118 GLY A N 1
ATOM 899 C CA . GLY A 1 118 ? 19.611 -0.565 -22.726 1.00 92.56 118 GLY A CA 1
ATOM 900 C C . GLY A 1 118 ? 19.886 -0.665 -21.217 1.00 92.56 118 GLY A C 1
ATOM 901 O O . GLY A 1 118 ? 20.973 -1.085 -20.818 1.00 92.56 118 GLY A O 1
ATOM 902 N N . GLY A 1 119 ? 18.909 -0.320 -20.374 1.00 91.06 119 GLY A N 1
ATOM 903 C CA . GLY A 1 119 ? 19.041 -0.265 -18.915 1.00 91.06 119 GLY A CA 1
ATOM 904 C C . GLY A 1 119 ? 19.619 1.055 -18.401 1.00 91.06 119 GLY A C 1
ATOM 905 O O . GLY A 1 119 ? 19.927 1.165 -17.211 1.00 91.06 119 GLY A O 1
ATOM 906 N N . ARG A 1 120 ? 19.794 2.048 -19.281 1.00 92.94 120 ARG A N 1
ATOM 907 C CA . ARG A 1 120 ? 20.349 3.358 -18.948 1.00 92.94 120 ARG A CA 1
ATOM 908 C C . ARG A 1 120 ? 19.263 4.289 -18.433 1.00 92.94 120 ARG A C 1
ATOM 910 O O . ARG A 1 120 ? 18.325 4.630 -19.146 1.00 92.94 120 ARG A O 1
ATOM 917 N N . ASP A 1 121 ? 19.420 4.757 -17.203 1.00 91.62 121 ASP A N 1
ATOM 918 C CA . ASP A 1 121 ? 18.527 5.761 -16.637 1.00 91.62 121 ASP A CA 1
ATOM 919 C C . ASP A 1 121 ? 18.736 7.125 -17.313 1.00 91.62 121 ASP A C 1
ATOM 921 O O . ASP A 1 121 ? 19.851 7.647 -17.362 1.00 91.62 121 ASP A O 1
ATOM 925 N N . ALA A 1 122 ? 17.651 7.727 -17.803 1.00 85.00 122 ALA A N 1
ATOM 926 C CA . ALA A 1 122 ? 17.706 8.965 -18.582 1.00 85.00 122 ALA A CA 1
ATOM 927 C C . ALA A 1 122 ? 18.193 10.184 -17.775 1.00 85.00 122 ALA A C 1
ATOM 929 O O . ALA A 1 122 ? 18.736 11.121 -18.354 1.00 85.00 122 ALA A O 1
ATOM 930 N N . THR A 1 123 ? 18.006 10.190 -16.450 1.00 87.44 123 THR A N 1
ATOM 931 C CA . THR A 1 123 ? 18.383 11.325 -15.591 1.00 87.44 123 THR A CA 1
ATOM 932 C C . THR A 1 123 ? 19.813 11.207 -15.067 1.00 87.44 123 THR A C 1
ATOM 934 O O . THR A 1 123 ? 20.573 12.164 -15.149 1.00 87.44 123 THR A O 1
ATOM 937 N N . SER A 1 124 ? 20.188 10.052 -14.515 1.00 89.62 124 SER A N 1
ATOM 938 C CA . SER A 1 124 ? 21.521 9.834 -13.931 1.00 89.62 124 SER A CA 1
ATOM 939 C C . SER A 1 124 ? 22.565 9.391 -14.958 1.00 89.62 124 SER A C 1
ATOM 941 O O . SER A 1 124 ? 23.762 9.480 -14.694 1.00 89.62 124 SER A O 1
ATOM 943 N N . GLY A 1 125 ? 22.135 8.876 -16.113 1.00 89.44 125 GLY A N 1
ATOM 944 C CA . GLY A 1 125 ? 23.009 8.296 -17.131 1.00 89.44 125 GLY A CA 1
ATOM 945 C C . GLY A 1 125 ? 23.632 6.954 -16.739 1.00 89.44 125 GLY A C 1
ATOM 946 O O . GLY A 1 125 ? 24.374 6.393 -17.545 1.00 89.44 125 GLY A O 1
ATOM 947 N N . GLN A 1 126 ? 23.340 6.438 -15.542 1.00 91.81 126 GLN A N 1
ATOM 948 C CA . GLN A 1 126 ? 23.880 5.181 -15.035 1.00 91.81 126 GLN A CA 1
ATOM 949 C C . GLN A 1 126 ? 23.114 3.975 -15.583 1.00 91.81 126 GLN A C 1
ATOM 951 O O . GLN A 1 126 ? 21.922 4.053 -15.884 1.00 91.81 126 GLN A O 1
ATOM 956 N N . VAL A 1 127 ? 23.811 2.843 -15.681 1.00 93.38 127 VAL A N 1
ATOM 957 C CA . VAL A 1 127 ? 23.238 1.551 -16.070 1.00 93.38 127 VAL A CA 1
ATOM 958 C C . VAL A 1 127 ? 23.359 0.609 -14.881 1.00 93.38 127 VAL A C 1
ATOM 960 O O . VAL A 1 127 ? 24.465 0.232 -14.503 1.00 93.38 127 VAL A O 1
ATOM 963 N N . PHE A 1 128 ? 22.227 0.235 -14.287 1.00 89.81 128 PHE A N 1
ATOM 964 C CA . PHE A 1 128 ? 22.210 -0.667 -13.128 1.00 89.81 128 PHE A CA 1
ATOM 965 C C . PHE A 1 128 ? 22.117 -2.133 -13.536 1.00 89.81 128 PHE A C 1
ATOM 967 O O . PHE A 1 128 ? 22.789 -2.981 -12.955 1.00 89.81 128 PHE A O 1
ATOM 974 N N . LEU A 1 129 ? 21.295 -2.423 -14.544 1.00 93.00 129 LEU A N 1
ATOM 975 C CA . LEU A 1 129 ? 21.205 -3.736 -15.161 1.00 93.00 129 LEU A CA 1
ATOM 976 C C . LEU A 1 129 ? 21.330 -3.564 -16.678 1.00 93.00 129 LEU A C 1
ATOM 978 O O . LEU A 1 129 ? 20.374 -3.114 -17.315 1.00 93.00 129 LEU A O 1
ATOM 982 N N . PRO A 1 130 ? 22.486 -3.911 -17.266 1.00 92.94 130 PRO A N 1
ATOM 983 C CA . PRO A 1 130 ? 22.669 -3.815 -18.702 1.00 92.94 130 PRO A CA 1
ATOM 984 C C . PRO A 1 130 ? 21.777 -4.814 -19.446 1.00 92.94 130 PRO A C 1
ATOM 986 O O . PRO A 1 130 ? 21.455 -5.913 -18.971 1.00 92.94 130 PRO A O 1
ATOM 989 N N . GLN A 1 131 ? 21.387 -4.430 -20.654 1.00 91.69 131 GLN A N 1
ATOM 990 C CA . GLN A 1 131 ? 20.639 -5.281 -21.568 1.00 91.69 131 GLN A CA 1
ATOM 991 C C . GLN A 1 131 ? 21.093 -5.063 -23.008 1.00 91.69 131 GLN A C 1
ATOM 993 O O . GLN A 1 131 ? 21.676 -4.034 -23.355 1.00 91.69 131 GLN A O 1
ATOM 998 N N . GLU A 1 132 ? 20.835 -6.059 -23.845 1.00 90.12 132 GLU A N 1
ATOM 999 C CA . GLU A 1 132 ? 21.247 -6.028 -25.242 1.00 90.12 132 GLU A CA 1
ATOM 1000 C C . GLU A 1 132 ? 20.381 -5.067 -26.062 1.00 90.12 132 GLU A C 1
ATOM 1002 O O . GLU A 1 132 ? 20.916 -4.245 -26.824 1.00 90.12 132 GLU A O 1
ATOM 1007 N N . HIS A 1 133 ? 19.062 -5.142 -25.869 1.00 92.81 133 HIS A N 1
ATOM 1008 C CA . HIS A 1 133 ? 18.096 -4.375 -26.638 1.00 92.81 133 HIS A CA 1
ATOM 1009 C C . HIS A 1 133 ? 17.992 -2.918 -26.182 1.00 92.81 133 HIS A C 1
ATOM 1011 O O . HIS A 1 133 ? 17.929 -2.625 -24.987 1.00 92.81 133 HIS A O 1
ATOM 1017 N N . ALA A 1 134 ? 17.959 -2.005 -27.147 1.00 92.56 134 ALA A N 1
ATOM 1018 C CA . ALA A 1 134 ? 17.751 -0.580 -26.935 1.00 92.56 134 ALA A CA 1
ATOM 1019 C C . ALA A 1 134 ? 17.100 0.045 -28.175 1.00 92.56 134 ALA A C 1
ATOM 1021 O O . ALA A 1 134 ? 17.437 -0.300 -29.310 1.00 92.56 134 ALA A O 1
ATOM 1022 N N . LEU A 1 135 ? 16.212 1.017 -27.969 1.00 91.75 135 LEU A N 1
ATOM 1023 C CA . LEU A 1 135 ? 15.597 1.777 -29.053 1.00 91.75 135 LEU A CA 1
ATOM 1024 C C . LEU A 1 135 ? 16.651 2.542 -29.854 1.00 91.75 135 LEU A C 1
ATOM 1026 O O . LEU A 1 135 ? 16.575 2.555 -31.079 1.00 91.75 135 LEU A O 1
ATOM 1030 N N . SER A 1 136 ? 17.678 3.090 -29.197 1.00 89.81 136 SER A N 1
ATOM 1031 C CA . SER A 1 136 ? 18.815 3.732 -29.870 1.00 89.81 136 SER A CA 1
ATOM 1032 C C . SER A 1 136 ? 19.594 2.808 -30.810 1.00 89.81 136 SER A C 1
ATOM 1034 O O . SER A 1 136 ? 20.216 3.284 -31.758 1.00 89.81 136 SER A O 1
ATOM 1036 N N . LYS A 1 137 ? 19.540 1.489 -30.587 1.00 91.00 137 LYS A N 1
ATOM 1037 C CA . LYS A 1 137 ? 20.136 0.476 -31.470 1.00 91.00 137 LYS A CA 1
ATOM 1038 C C . LYS A 1 137 ? 19.162 -0.047 -32.528 1.00 91.00 137 LYS A C 1
ATOM 1040 O O . LYS A 1 137 ? 19.596 -0.747 -33.437 1.00 91.00 137 LYS A O 1
ATOM 1045 N N . GLY A 1 138 ? 17.863 0.237 -32.399 1.00 91.38 138 GLY A N 1
ATOM 1046 C CA . GLY A 1 138 ? 16.827 -0.252 -33.311 1.00 91.38 138 GLY A CA 1
ATOM 1047 C C . GLY A 1 138 ? 16.715 -1.780 -33.370 1.00 91.38 138 GLY A C 1
ATOM 1048 O O . GLY A 1 138 ? 16.331 -2.315 -34.404 1.00 91.38 138 GLY A O 1
ATOM 1049 N N . ASN A 1 139 ? 17.079 -2.491 -32.296 1.00 93.12 139 ASN A N 1
ATOM 1050 C CA . ASN A 1 139 ? 17.212 -3.954 -32.283 1.00 93.12 139 ASN A CA 1
ATOM 1051 C C . ASN A 1 139 ? 16.076 -4.693 -31.552 1.00 93.12 139 ASN A C 1
ATOM 1053 O O . ASN A 1 139 ? 16.239 -5.856 -31.193 1.00 93.12 139 ASN A O 1
ATOM 1057 N N . PHE A 1 140 ? 14.927 -4.045 -31.346 1.00 93.50 140 PHE A N 1
ATOM 1058 C CA . PHE A 1 140 ? 13.703 -4.725 -30.919 1.00 93.50 140 PHE A CA 1
ATOM 1059 C C . PHE A 1 140 ? 12.947 -5.253 -32.142 1.00 93.50 140 PHE A C 1
ATOM 1061 O O . PHE A 1 140 ? 12.619 -4.488 -33.047 1.00 93.50 140 PHE A O 1
ATOM 1068 N N . ALA A 1 141 ? 12.635 -6.549 -32.160 1.00 91.12 141 ALA A N 1
ATOM 1069 C CA . ALA A 1 141 ? 11.871 -7.171 -33.239 1.00 91.12 141 ALA A CA 1
ATOM 1070 C C . ALA A 1 141 ? 10.353 -7.011 -33.056 1.00 91.12 141 ALA A C 1
ATOM 1072 O O . ALA A 1 141 ? 9.610 -6.965 -34.034 1.00 91.12 141 ALA A O 1
ATOM 1073 N N . ASN A 1 142 ? 9.877 -6.957 -31.808 1.00 93.94 142 ASN A N 1
ATOM 1074 C CA . ASN A 1 142 ? 8.461 -6.811 -31.474 1.00 93.94 142 ASN A CA 1
ATOM 1075 C C . ASN A 1 142 ? 8.265 -6.237 -30.060 1.00 93.94 142 ASN A C 1
ATOM 1077 O O . ASN A 1 142 ? 9.208 -6.098 -29.281 1.00 93.94 142 ASN A O 1
ATOM 1081 N N . PHE A 1 143 ? 7.015 -5.908 -29.732 1.00 93.44 143 PHE A N 1
ATOM 1082 C CA . PHE A 1 143 ? 6.653 -5.350 -28.430 1.00 93.44 143 PHE A CA 1
ATOM 1083 C C . PHE A 1 143 ? 6.772 -6.364 -27.279 1.00 93.44 143 PHE A C 1
ATOM 1085 O O . PHE A 1 143 ? 7.080 -5.976 -26.154 1.00 93.44 143 PHE A O 1
ATOM 1092 N N . ASP A 1 144 ? 6.604 -7.661 -27.542 1.00 95.00 144 ASP A N 1
ATOM 1093 C CA . ASP A 1 144 ? 6.716 -8.693 -26.505 1.00 95.00 144 ASP A CA 1
ATOM 1094 C C . ASP A 1 144 ? 8.141 -8.782 -25.939 1.00 95.00 144 ASP A C 1
ATOM 1096 O O . ASP A 1 144 ? 8.315 -8.980 -24.737 1.00 95.00 144 ASP A O 1
ATOM 1100 N N . GLN A 1 145 ? 9.167 -8.551 -26.766 1.00 92.88 145 GLN A N 1
ATOM 1101 C CA . GLN A 1 145 ? 10.557 -8.437 -26.307 1.00 92.88 145 GLN A CA 1
ATOM 1102 C C . GLN A 1 145 ? 10.757 -7.253 -25.355 1.00 92.88 145 GLN A C 1
ATOM 1104 O O . GLN A 1 145 ? 11.462 -7.386 -24.356 1.00 92.88 145 GLN A O 1
ATOM 1109 N N . VAL A 1 146 ? 10.096 -6.120 -25.615 1.00 93.62 146 VAL A N 1
ATOM 1110 C CA . VAL A 1 146 ? 10.134 -4.953 -24.720 1.00 93.62 146 VAL A CA 1
ATOM 1111 C C . VAL A 1 146 ? 9.531 -5.308 -23.362 1.00 93.62 146 VAL A C 1
ATOM 1113 O O . VAL A 1 146 ? 10.119 -5.004 -22.325 1.00 93.62 146 VAL A O 1
ATOM 1116 N N . LEU A 1 147 ? 8.378 -5.986 -23.350 1.00 94.69 147 LEU A N 1
ATOM 1117 C CA . LEU A 1 147 ? 7.733 -6.419 -22.109 1.00 94.69 147 LEU A CA 1
ATOM 1118 C C . LEU A 1 147 ? 8.568 -7.456 -21.347 1.00 94.69 147 LEU A C 1
ATOM 1120 O O . LEU A 1 147 ? 8.627 -7.397 -20.119 1.00 94.69 147 LEU A O 1
ATOM 1124 N N . ALA A 1 148 ? 9.228 -8.376 -22.052 1.00 94.44 148 ALA A N 1
ATOM 1125 C CA . ALA A 1 148 ? 10.113 -9.367 -21.445 1.00 94.44 148 ALA A CA 1
ATOM 1126 C C . ALA A 1 148 ? 11.343 -8.713 -20.791 1.00 94.44 148 ALA A C 1
ATOM 1128 O O . ALA A 1 148 ? 11.683 -9.032 -19.648 1.00 94.44 148 ALA A O 1
ATOM 1129 N N . ASP A 1 149 ? 11.975 -7.755 -21.473 1.00 94.38 149 ASP A N 1
ATOM 1130 C CA . ASP A 1 149 ? 13.094 -7.000 -20.907 1.00 94.38 149 ASP A CA 1
ATOM 1131 C C . ASP A 1 149 ? 12.652 -6.136 -19.723 1.00 94.38 149 ASP A C 1
ATOM 1133 O O . ASP A 1 149 ? 13.372 -6.039 -18.726 1.00 94.38 149 ASP A O 1
ATOM 1137 N N . TRP A 1 150 ? 11.446 -5.570 -19.784 1.00 94.44 150 TRP A N 1
ATOM 1138 C CA . TRP A 1 150 ? 10.886 -4.783 -18.691 1.00 94.44 150 TRP A CA 1
ATOM 1139 C C . TRP A 1 150 ? 10.573 -5.640 -17.460 1.00 94.44 150 TRP A C 1
ATOM 1141 O O . TRP A 1 150 ? 10.923 -5.246 -16.348 1.00 94.44 150 TRP A O 1
ATOM 1151 N N . ASP A 1 151 ? 9.998 -6.838 -17.627 1.00 94.19 151 ASP A N 1
ATOM 1152 C CA . ASP A 1 151 ? 9.799 -7.798 -16.527 1.00 94.19 151 ASP A CA 1
ATOM 1153 C C . ASP A 1 151 ? 11.142 -8.178 -15.883 1.00 94.19 151 AS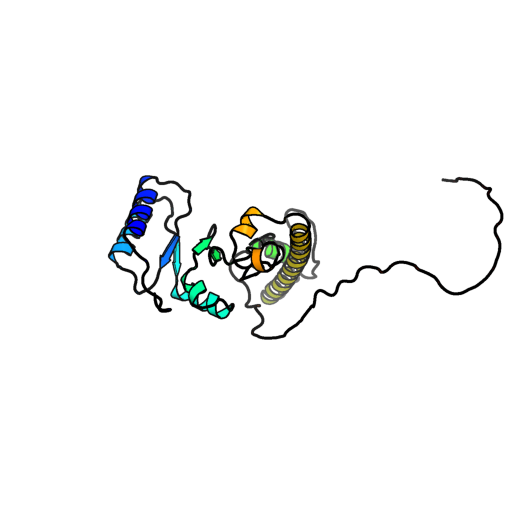P A C 1
ATOM 1155 O O . ASP A 1 151 ? 11.269 -8.180 -14.656 1.00 94.19 151 ASP A O 1
ATOM 1159 N N . ARG A 1 152 ? 12.186 -8.402 -16.693 1.00 94.56 152 ARG A N 1
ATOM 1160 C CA . ARG A 1 152 ? 13.542 -8.681 -16.200 1.00 94.56 152 ARG A CA 1
ATOM 1161 C C . ARG A 1 152 ? 14.105 -7.521 -15.374 1.00 94.56 152 ARG A C 1
ATOM 1163 O O . ARG A 1 152 ? 14.663 -7.755 -14.299 1.00 94.56 152 ARG A O 1
ATOM 1170 N N . GLN A 1 153 ? 13.936 -6.287 -15.848 1.00 93.56 153 GLN A N 1
ATOM 1171 C CA . GLN A 1 153 ? 14.343 -5.076 -15.131 1.00 93.56 153 GLN A CA 1
ATOM 1172 C C . GLN A 1 153 ? 13.572 -4.922 -13.815 1.00 93.56 153 GLN A C 1
ATOM 1174 O O . GLN A 1 153 ? 14.182 -4.733 -12.762 1.00 93.56 153 GLN A O 1
ATOM 1179 N N . ILE A 1 154 ? 12.246 -5.091 -13.833 1.00 92.94 154 ILE A N 1
ATOM 1180 C CA . ILE A 1 154 ? 11.412 -5.042 -12.626 1.00 92.94 154 ILE A CA 1
ATOM 1181 C C . ILE A 1 154 ? 11.890 -6.067 -11.598 1.00 92.94 154 ILE A C 1
ATOM 1183 O O . ILE A 1 154 ? 12.143 -5.695 -10.456 1.00 92.94 154 ILE A O 1
ATOM 1187 N N . ARG A 1 155 ? 12.087 -7.334 -11.987 1.00 92.38 155 ARG A N 1
ATOM 1188 C CA . ARG A 1 155 ? 12.558 -8.388 -11.068 1.00 92.38 155 ARG A CA 1
ATOM 1189 C C . ARG A 1 155 ? 13.897 -8.052 -10.427 1.00 92.38 155 ARG A C 1
ATOM 1191 O O . ARG A 1 155 ? 14.097 -8.347 -9.249 1.00 92.38 155 ARG A O 1
ATOM 1198 N N . TYR A 1 156 ? 14.809 -7.455 -11.190 1.00 92.94 156 TYR A N 1
ATOM 1199 C CA . TYR A 1 156 ? 16.093 -7.006 -10.669 1.00 92.94 156 TYR A CA 1
ATOM 1200 C C . TYR A 1 156 ? 15.917 -5.920 -9.605 1.00 92.94 156 TYR A C 1
ATOM 1202 O O . TYR A 1 156 ? 16.408 -6.087 -8.487 1.00 92.94 156 TYR A O 1
ATOM 1210 N N . TYR A 1 157 ? 15.169 -4.855 -9.910 1.00 91.44 157 TYR A N 1
ATOM 1211 C CA . TYR A 1 157 ? 14.926 -3.773 -8.953 1.00 91.44 157 TYR A CA 1
ATOM 1212 C C . TYR A 1 157 ? 14.158 -4.254 -7.722 1.00 91.44 157 TYR A C 1
ATOM 1214 O O . TYR A 1 157 ? 14.538 -3.907 -6.611 1.00 91.44 157 TYR A O 1
ATOM 1222 N N . THR A 1 158 ? 13.157 -5.123 -7.883 1.00 89.75 158 THR A N 1
ATOM 1223 C CA . THR A 1 158 ? 12.442 -5.739 -6.757 1.00 89.75 158 THR A CA 1
ATOM 1224 C C . THR A 1 158 ? 13.387 -6.536 -5.860 1.00 89.75 158 THR A C 1
ATOM 1226 O O . THR A 1 158 ? 13.325 -6.398 -4.643 1.00 89.75 158 THR A O 1
ATOM 1229 N N . ARG A 1 159 ? 14.308 -7.330 -6.427 1.00 90.12 159 ARG A N 1
ATOM 1230 C CA . ARG A 1 159 ? 15.302 -8.061 -5.625 1.00 90.12 159 ARG A CA 1
ATOM 1231 C C . ARG A 1 159 ? 16.228 -7.109 -4.867 1.00 90.12 159 ARG A C 1
ATOM 1233 O O . ARG A 1 159 ? 16.497 -7.348 -3.696 1.00 90.12 159 ARG A O 1
ATOM 1240 N N . LYS A 1 160 ? 16.678 -6.026 -5.507 1.00 90.69 160 LYS A N 1
ATOM 1241 C CA . LYS A 1 160 ? 17.506 -5.004 -4.850 1.00 90.69 160 LYS A CA 1
ATOM 1242 C C . LYS A 1 160 ? 16.765 -4.265 -3.744 1.00 90.69 160 LYS A C 1
ATOM 1244 O O . LYS A 1 160 ? 17.351 -4.038 -2.692 1.00 90.69 160 LYS A O 1
ATOM 1249 N N . SER A 1 161 ? 15.485 -3.967 -3.932 1.00 87.94 161 SER A N 1
ATOM 1250 C CA . SER A 1 161 ? 14.647 -3.417 -2.871 1.00 87.94 161 SER A CA 1
ATOM 1251 C C . SER A 1 161 ? 14.550 -4.359 -1.673 1.00 87.94 161 SER A C 1
ATOM 1253 O O . SER A 1 161 ? 14.760 -3.907 -0.558 1.00 87.94 161 SER A O 1
ATOM 1255 N N . ILE A 1 162 ? 14.344 -5.664 -1.887 1.00 86.19 162 ILE A N 1
ATOM 1256 C CA . ILE A 1 162 ? 14.312 -6.651 -0.792 1.00 86.19 162 ILE A CA 1
ATOM 1257 C C . ILE A 1 162 ? 15.654 -6.697 -0.041 1.00 86.19 162 ILE A C 1
ATOM 1259 O O . ILE A 1 162 ? 15.664 -6.725 1.186 1.00 86.19 162 ILE A O 1
ATOM 1263 N N . GLU A 1 163 ? 16.786 -6.683 -0.756 1.00 88.12 163 GLU A N 1
ATOM 1264 C CA . GLU A 1 163 ? 18.122 -6.642 -0.135 1.00 88.12 163 GLU A CA 1
ATOM 1265 C C . GLU A 1 163 ? 18.293 -5.399 0.758 1.00 88.12 163 GLU A C 1
ATOM 1267 O O . GLU A 1 163 ? 18.781 -5.509 1.882 1.00 88.12 163 GLU A O 1
ATOM 1272 N N . ILE A 1 164 ? 17.868 -4.225 0.280 1.00 87.75 164 ILE A N 1
ATOM 1273 C CA . ILE A 1 164 ? 17.943 -2.965 1.034 1.00 87.75 164 ILE A CA 1
ATOM 1274 C C . ILE A 1 164 ? 17.015 -3.007 2.249 1.00 87.75 164 ILE A C 1
ATOM 1276 O O . ILE A 1 164 ? 17.436 -2.680 3.356 1.00 87.75 164 ILE A O 1
ATOM 1280 N N . GLU A 1 165 ? 15.767 -3.428 2.053 1.00 84.94 165 GLU A N 1
ATOM 1281 C CA . GLU A 1 165 ? 14.765 -3.509 3.116 1.00 84.94 165 GLU A CA 1
ATOM 1282 C C . GLU A 1 165 ? 15.205 -4.453 4.232 1.00 84.94 165 GLU A C 1
ATOM 1284 O O . GLU A 1 165 ? 15.061 -4.107 5.399 1.00 84.94 165 GLU A O 1
ATOM 1289 N N . TYR A 1 166 ? 15.827 -5.584 3.892 1.00 86.06 166 TYR A N 1
ATOM 1290 C CA . TYR A 1 166 ? 16.377 -6.516 4.873 1.00 86.06 166 TYR A CA 1
ATOM 1291 C C . TYR A 1 166 ? 17.465 -5.875 5.749 1.00 86.06 166 TYR A C 1
ATOM 1293 O O . TYR A 1 166 ? 17.468 -6.044 6.970 1.00 86.06 166 TYR A O 1
ATOM 1301 N N . VAL A 1 167 ? 18.389 -5.121 5.141 1.00 88.88 167 VAL A N 1
ATOM 1302 C CA . VAL A 1 167 ? 19.455 -4.427 5.883 1.00 88.88 167 VAL A CA 1
ATOM 1303 C C . VAL A 1 167 ? 18.865 -3.363 6.807 1.00 88.88 167 VAL A C 1
ATOM 1305 O O . VAL A 1 167 ? 19.272 -3.267 7.965 1.00 88.88 167 VAL A O 1
ATOM 1308 N N . VAL A 1 168 ? 17.899 -2.581 6.319 1.00 86.50 168 VAL A N 1
ATOM 1309 C CA . VAL A 1 168 ? 17.238 -1.548 7.125 1.00 86.50 168 VAL A CA 1
ATOM 1310 C C . VAL A 1 168 ? 16.454 -2.173 8.278 1.00 86.50 168 VAL A C 1
ATOM 1312 O O . VAL A 1 168 ? 16.589 -1.704 9.405 1.00 86.50 168 VAL A O 1
ATOM 1315 N N . ASP A 1 169 ? 15.695 -3.243 8.035 1.00 85.31 169 ASP A N 1
ATOM 1316 C CA . ASP A 1 169 ? 14.915 -3.922 9.078 1.00 85.31 169 ASP A CA 1
ATOM 1317 C C . ASP A 1 169 ? 15.825 -4.498 10.170 1.00 85.31 169 ASP A C 1
ATOM 1319 O O . ASP A 1 169 ? 15.579 -4.271 11.351 1.00 85.31 169 ASP A O 1
ATOM 1323 N N . THR A 1 170 ? 16.947 -5.120 9.784 1.00 87.56 170 THR A N 1
ATOM 1324 C CA . THR A 1 170 ? 17.960 -5.619 10.734 1.00 87.56 170 THR A CA 1
ATOM 1325 C C . THR A 1 170 ? 18.506 -4.485 11.610 1.00 87.56 170 THR A C 1
ATOM 1327 O O . THR A 1 170 ? 18.620 -4.620 12.826 1.00 87.56 170 THR A O 1
ATOM 1330 N N . MET A 1 171 ? 18.812 -3.330 11.010 1.00 88.25 171 MET A N 1
ATOM 1331 C CA . MET A 1 171 ? 19.314 -2.172 11.755 1.00 88.25 171 MET A CA 1
ATOM 1332 C C . MET A 1 171 ? 18.257 -1.579 12.689 1.00 88.25 171 MET A C 1
ATOM 1334 O O . MET A 1 171 ? 18.595 -1.154 13.794 1.00 88.25 171 MET A O 1
ATOM 1338 N N . LEU A 1 172 ? 16.989 -1.538 12.273 1.00 86.62 172 LEU A N 1
ATOM 1339 C CA . LEU A 1 172 ? 15.890 -1.069 13.116 1.00 86.62 172 LEU A CA 1
ATOM 1340 C C . LEU A 1 172 ? 15.640 -2.021 14.288 1.00 86.62 172 LEU A C 1
ATOM 1342 O O . LEU A 1 172 ? 15.452 -1.550 15.407 1.00 86.62 172 LEU A O 1
ATOM 1346 N N . GLU A 1 173 ? 15.700 -3.332 14.055 1.00 86.88 173 GLU A N 1
ATOM 1347 C CA . GLU A 1 173 ? 15.540 -4.351 15.094 1.00 86.88 173 GLU A CA 1
ATOM 1348 C C . GLU A 1 173 ? 16.579 -4.203 16.219 1.00 86.88 173 GLU A C 1
ATOM 1350 O O . GLU A 1 173 ? 16.241 -4.361 17.395 1.00 86.88 173 GLU A O 1
ATOM 1355 N N . GLU A 1 174 ? 17.824 -3.863 15.873 1.00 88.00 174 GLU A N 1
ATOM 1356 C CA . GLU A 1 174 ? 18.926 -3.718 16.832 1.00 88.00 174 GLU A CA 1
ATOM 1357 C C . GLU A 1 174 ? 18.988 -2.337 17.500 1.00 88.00 174 GLU A C 1
ATOM 1359 O O . GLU A 1 174 ? 19.402 -2.230 18.656 1.00 88.00 174 GLU A O 1
ATOM 1364 N N . ASN A 1 175 ? 18.601 -1.269 16.794 1.00 89.25 175 ASN A N 1
ATOM 1365 C CA . ASN A 1 175 ? 18.862 0.104 17.242 1.00 89.25 175 ASN A CA 1
ATOM 1366 C C . ASN A 1 175 ? 17.604 0.884 17.653 1.00 89.25 175 ASN A C 1
ATOM 1368 O O . ASN A 1 175 ? 17.714 1.845 18.415 1.00 89.25 175 ASN A O 1
ATOM 1372 N N . VAL A 1 176 ? 16.410 0.501 17.184 1.00 86.44 176 VAL A N 1
ATOM 1373 C CA . VAL A 1 176 ? 15.176 1.293 17.335 1.00 86.44 176 VAL A CA 1
ATOM 1374 C C . VAL A 1 176 ? 14.042 0.422 17.870 1.00 86.44 176 VAL A C 1
ATOM 1376 O O . VAL A 1 176 ? 13.208 -0.111 17.147 1.00 86.44 176 VAL A O 1
ATOM 1379 N N . HIS A 1 177 ? 14.000 0.289 19.192 1.00 80.00 177 HIS A N 1
ATOM 1380 C CA . HIS A 1 177 ? 13.092 -0.642 19.859 1.00 80.00 177 HIS A CA 1
ATOM 1381 C C . HIS A 1 177 ? 11.648 -0.128 20.018 1.00 80.00 177 HIS A C 1
ATOM 1383 O O . HIS A 1 177 ? 10.816 -0.881 20.509 1.00 80.00 177 HIS A O 1
ATOM 1389 N N . ASP A 1 178 ? 11.339 1.125 19.656 1.00 85.62 178 ASP A N 1
ATOM 1390 C CA . ASP A 1 178 ? 9.991 1.722 19.720 1.00 85.62 178 ASP A CA 1
ATOM 1391 C C . ASP A 1 178 ? 9.190 1.313 20.973 1.00 85.62 178 ASP A C 1
ATOM 1393 O O . AS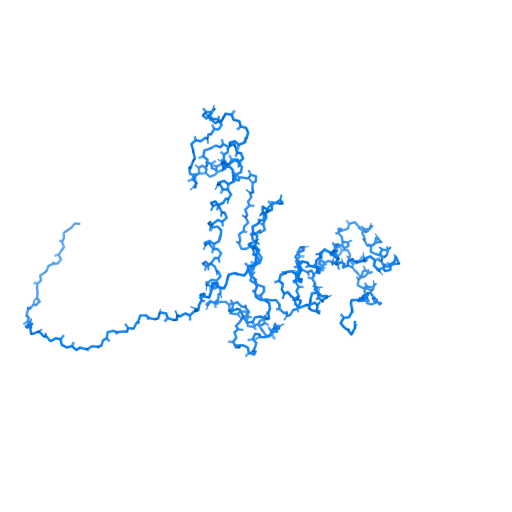P A 1 178 ? 8.120 0.704 20.896 1.00 85.62 178 ASP A O 1
ATOM 1397 N N . ILE A 1 179 ? 9.741 1.609 22.156 1.00 88.31 179 ILE A N 1
ATOM 1398 C CA . ILE A 1 179 ? 9.247 1.085 23.444 1.00 88.31 179 ILE A CA 1
ATOM 1399 C C . ILE A 1 179 ? 7.784 1.475 23.692 1.00 88.31 179 ILE A C 1
ATOM 1401 O O . ILE A 1 179 ? 6.988 0.637 24.106 1.00 88.31 179 ILE A O 1
ATOM 1405 N N . LEU A 1 180 ? 7.414 2.729 23.406 1.00 90.12 180 LEU A N 1
ATOM 1406 C CA . LEU A 1 180 ? 6.042 3.207 23.592 1.00 90.12 180 LEU A CA 1
ATOM 1407 C C . LEU A 1 180 ? 5.056 2.467 22.679 1.00 90.12 180 LEU A C 1
ATOM 1409 O O . LEU A 1 180 ? 4.014 2.023 23.145 1.00 90.12 180 LEU A O 1
ATOM 1413 N N . CYS A 1 181 ? 5.399 2.297 21.401 1.00 86.69 181 CYS A N 1
ATOM 1414 C CA . CYS A 1 181 ? 4.567 1.554 20.456 1.00 86.69 181 CYS A CA 1
ATOM 1415 C C . CYS A 1 181 ? 4.449 0.086 20.877 1.00 86.69 181 CYS A C 1
ATOM 1417 O O . CYS A 1 181 ? 3.356 -0.464 20.884 1.00 86.69 181 CYS A O 1
ATOM 1419 N N . SER A 1 182 ? 5.559 -0.522 21.300 1.00 89.19 182 SER A N 1
ATOM 1420 C CA . SER A 1 182 ? 5.596 -1.912 21.768 1.00 89.19 182 SER A CA 1
ATOM 1421 C C . SER A 1 182 ? 4.741 -2.133 23.020 1.00 89.19 182 SER A C 1
ATOM 1423 O O . SER A 1 182 ? 4.194 -3.211 23.198 1.00 89.19 182 SER A O 1
ATOM 1425 N N . ALA A 1 183 ? 4.588 -1.124 23.881 1.00 90.75 183 ALA A N 1
ATOM 1426 C CA . ALA A 1 183 ? 3.720 -1.209 25.056 1.00 90.75 183 ALA A CA 1
ATOM 1427 C C . ALA A 1 183 ? 2.217 -1.141 24.718 1.00 90.75 183 ALA A C 1
ATOM 1429 O O . ALA A 1 183 ? 1.394 -1.528 25.542 1.00 90.75 183 ALA A O 1
ATOM 1430 N N . LEU A 1 184 ? 1.863 -0.637 23.531 1.00 91.12 184 LEU A N 1
ATOM 1431 C CA . LEU A 1 184 ? 0.484 -0.476 23.055 1.00 91.12 184 LEU A CA 1
ATOM 1432 C C . LEU A 1 184 ? 0.074 -1.552 22.038 1.00 91.12 184 LEU A C 1
ATOM 1434 O O . LEU A 1 184 ? -1.010 -1.457 21.462 1.00 91.12 184 LEU A O 1
ATOM 1438 N N . VAL A 1 185 ? 0.943 -2.536 21.788 1.00 90.44 185 VAL A N 1
ATOM 1439 C CA . VAL A 1 185 ? 0.690 -3.629 20.849 1.00 90.44 185 VAL A CA 1
ATOM 1440 C C . VAL A 1 185 ? 0.658 -4.964 21.586 1.00 90.44 185 VAL A C 1
ATOM 1442 O O . VAL A 1 185 ? 1.580 -5.301 22.332 1.00 90.44 185 VAL A O 1
ATOM 1445 N N . ASP A 1 186 ? -0.405 -5.722 21.336 1.00 89.56 186 ASP A N 1
ATOM 1446 C CA . ASP A 1 186 ? -0.661 -7.047 21.884 1.00 89.56 186 ASP A CA 1
ATOM 1447 C C . ASP A 1 186 ? 0.530 -7.985 21.638 1.00 89.56 186 ASP A C 1
ATOM 1449 O O . ASP A 1 186 ? 1.252 -7.878 20.640 1.00 89.56 186 ASP A O 1
ATOM 1453 N N . ASP A 1 187 ? 0.726 -8.915 22.571 1.00 91.06 187 ASP A N 1
ATOM 1454 C CA . ASP A 1 187 ? 1.799 -9.913 22.636 1.00 91.06 187 ASP A CA 1
ATOM 1455 C C . ASP A 1 187 ? 3.234 -9.376 22.824 1.00 91.06 187 ASP A C 1
ATOM 1457 O O . ASP A 1 187 ? 4.096 -10.137 23.268 1.00 91.06 187 ASP A O 1
ATOM 1461 N N . CYS A 1 188 ? 3.531 -8.094 22.572 1.00 90.75 188 CYS A N 1
ATOM 1462 C CA . CYS A 1 188 ? 4.909 -7.582 22.659 1.00 90.75 188 CYS A CA 1
ATOM 1463 C C . CYS A 1 188 ? 5.489 -7.703 24.081 1.00 90.75 188 CYS A C 1
ATOM 1465 O O . CYS A 1 188 ? 6.615 -8.173 24.271 1.00 90.75 188 CYS A O 1
ATOM 1467 N N . ILE A 1 189 ? 4.697 -7.328 25.093 1.00 90.62 189 ILE A N 1
ATOM 1468 C CA . ILE A 1 189 ? 5.089 -7.415 26.509 1.00 90.62 189 ILE A CA 1
ATOM 1469 C C . ILE A 1 189 ? 5.236 -8.879 26.936 1.00 90.62 189 ILE A C 1
ATOM 1471 O O . ILE A 1 189 ? 6.255 -9.252 27.515 1.00 90.62 189 ILE A O 1
ATOM 1475 N N . GLU A 1 190 ? 4.248 -9.718 26.621 1.00 92.81 190 GLU A N 1
ATOM 1476 C CA . GLU A 1 190 ? 4.228 -11.134 27.013 1.00 92.81 190 GLU A CA 1
ATOM 1477 C C . GLU A 1 190 ? 5.375 -11.927 26.377 1.00 92.81 190 GLU A C 1
ATOM 1479 O O . GLU A 1 190 ? 5.980 -12.789 27.016 1.00 92.81 190 GLU A O 1
ATOM 1484 N N . ARG A 1 191 ? 5.721 -11.604 25.127 1.00 91.25 191 ARG A N 1
ATOM 1485 C CA . ARG A 1 191 ? 6.841 -12.216 24.402 1.00 91.25 191 ARG A CA 1
ATOM 1486 C C . ARG A 1 191 ? 8.194 -11.598 24.753 1.00 91.25 191 ARG A C 1
ATOM 1488 O O . ARG A 1 191 ? 9.208 -12.111 24.279 1.00 91.25 191 ARG A O 1
ATOM 1495 N N . ALA A 1 192 ? 8.219 -10.530 25.556 1.00 91.06 192 ALA A N 1
ATOM 1496 C CA . ALA A 1 192 ? 9.408 -9.749 25.896 1.00 91.06 192 ALA A CA 1
ATOM 1497 C C . ALA A 1 192 ? 10.222 -9.332 24.656 1.00 91.06 192 ALA A C 1
ATOM 1499 O O . ALA A 1 192 ? 11.452 -9.417 24.638 1.00 91.06 192 ALA A O 1
ATOM 1500 N N . LYS A 1 193 ? 9.517 -8.914 23.600 1.00 89.81 193 LYS A N 1
ATOM 1501 C CA . LYS A 1 193 ? 10.092 -8.489 22.320 1.00 89.81 193 LYS A CA 1
ATOM 1502 C C . LYS A 1 193 ? 9.488 -7.162 21.905 1.00 89.81 193 LYS A C 1
ATOM 1504 O O . LYS A 1 193 ? 8.285 -6.959 22.049 1.00 89.81 193 LYS A O 1
ATOM 1509 N N . SER A 1 194 ? 10.312 -6.276 21.354 1.00 89.06 194 SER A N 1
ATOM 1510 C CA . SER A 1 194 ? 9.787 -5.057 20.748 1.00 89.06 194 SER A CA 1
ATOM 1511 C C . SER A 1 194 ? 8.917 -5.372 19.532 1.00 89.06 194 SER A C 1
ATOM 1513 O O . SER A 1 194 ? 8.987 -6.453 18.936 1.00 89.06 194 SER A O 1
ATOM 1515 N N . ILE A 1 195 ? 8.140 -4.379 19.111 1.00 88.31 195 ILE A N 1
ATOM 1516 C CA . ILE A 1 195 ? 7.338 -4.451 17.896 1.00 88.31 195 ILE A CA 1
ATOM 1517 C C . ILE A 1 195 ? 8.207 -4.765 16.657 1.00 88.31 195 ILE A C 1
ATOM 1519 O O . ILE A 1 195 ? 7.813 -5.564 15.811 1.00 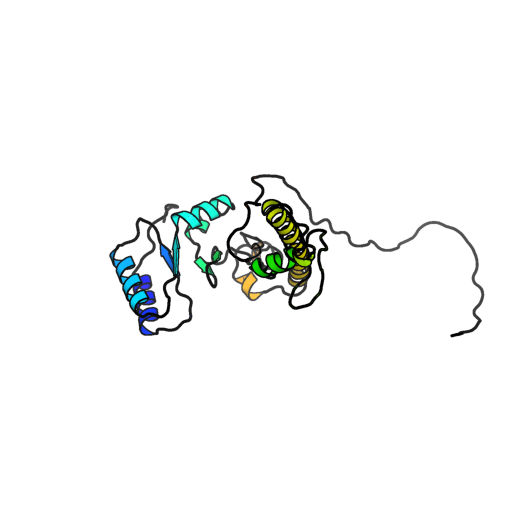88.31 195 ILE A O 1
ATOM 1523 N N . LYS A 1 196 ? 9.441 -4.234 16.605 1.00 86.25 196 LYS A N 1
ATOM 1524 C CA . LYS A 1 196 ? 10.420 -4.463 15.524 1.00 86.25 196 LYS A CA 1
ATOM 1525 C C . LYS A 1 196 ? 11.116 -5.825 15.596 1.00 86.25 196 LYS A C 1
ATOM 1527 O O . LYS A 1 196 ? 11.587 -6.319 14.584 1.00 86.25 196 LYS A O 1
ATOM 1532 N N . GLN A 1 197 ? 11.122 -6.471 16.760 1.00 87.12 197 GLN A N 1
ATOM 1533 C CA . GLN A 1 197 ? 11.635 -7.836 16.958 1.00 87.12 197 GLN A CA 1
ATOM 1534 C C . GLN A 1 197 ? 10.568 -8.916 16.699 1.00 87.12 197 GLN A C 1
ATOM 1536 O O . GLN A 1 197 ? 10.761 -10.092 17.032 1.00 87.12 197 GLN A O 1
ATOM 1541 N N . GLY A 1 198 ? 9.412 -8.530 16.146 1.00 86.44 198 GLY A N 1
ATOM 1542 C CA . GLY A 1 198 ? 8.284 -9.429 15.902 1.00 86.44 198 GLY A CA 1
ATOM 1543 C C . GLY A 1 198 ? 7.523 -9.808 17.172 1.00 86.44 198 GLY A C 1
ATOM 1544 O O . GLY A 1 198 ? 7.073 -10.946 17.323 1.00 86.44 198 GLY A O 1
ATOM 1545 N N . GLY A 1 199 ? 7.419 -8.875 18.122 1.00 88.44 199 GLY A N 1
ATOM 1546 C CA . GLY A 1 199 ? 6.633 -9.052 19.342 1.00 88.44 199 GLY A CA 1
ATOM 1547 C C . GLY A 1 199 ? 5.120 -9.078 19.112 1.00 88.44 199 GLY A C 1
ATOM 1548 O O . GLY A 1 199 ? 4.408 -9.658 19.921 1.00 88.44 199 GLY A O 1
ATOM 1549 N N . ALA A 1 200 ? 4.626 -8.500 18.016 1.00 90.12 200 ALA A N 1
ATOM 1550 C CA . ALA A 1 200 ? 3.194 -8.365 17.772 1.00 90.12 200 ALA A CA 1
ATOM 1551 C C . ALA A 1 200 ? 2.493 -9.697 17.462 1.00 90.12 200 ALA A C 1
ATOM 1553 O O . ALA A 1 200 ? 3.105 -10.639 16.944 1.00 90.12 200 ALA A O 1
ATOM 1554 N N . LYS A 1 201 ? 1.176 -9.745 17.710 1.00 89.19 201 LYS A N 1
ATOM 1555 C CA . LYS A 1 201 ? 0.314 -10.879 17.336 1.00 89.19 201 LYS A CA 1
ATOM 1556 C C . LYS A 1 201 ? 0.401 -11.178 15.834 1.00 89.19 201 LYS A C 1
ATOM 1558 O O . LYS A 1 201 ? 0.649 -12.322 15.452 1.00 89.19 201 LYS A O 1
ATOM 1563 N N . TYR A 1 202 ? 0.254 -10.144 15.001 1.00 87.94 202 TYR A N 1
ATOM 1564 C CA . TYR A 1 202 ? 0.428 -10.212 13.549 1.00 87.94 202 TYR A CA 1
ATOM 1565 C C . TYR A 1 202 ? 1.668 -9.422 13.132 1.00 87.94 202 TYR A C 1
ATOM 1567 O O . TYR A 1 202 ? 1.659 -8.190 13.091 1.00 87.94 202 TYR A O 1
ATOM 1575 N N . ASP A 1 203 ? 2.748 -10.134 12.822 1.00 83.62 203 ASP A N 1
ATOM 1576 C CA . ASP A 1 203 ? 3.999 -9.540 12.356 1.00 83.62 203 ASP A CA 1
ATOM 1577 C C . ASP A 1 203 ? 4.199 -9.812 10.865 1.00 83.62 203 ASP A C 1
ATOM 1579 O O . ASP A 1 203 ? 4.527 -10.928 10.454 1.00 83.62 203 ASP A O 1
ATOM 1583 N N . TRP A 1 204 ? 3.981 -8.776 10.057 1.00 73.88 204 TRP A N 1
ATOM 1584 C CA . TRP A 1 204 ? 4.156 -8.822 8.613 1.00 73.88 204 TRP A CA 1
ATOM 1585 C C . TRP A 1 204 ? 4.953 -7.632 8.113 1.00 73.88 204 TRP A C 1
ATOM 1587 O O . TRP A 1 204 ? 4.725 -6.488 8.512 1.00 73.88 204 TRP A O 1
ATOM 1597 N N . VAL A 1 205 ? 5.832 -7.922 7.158 1.00 69.56 205 VAL A N 1
ATOM 1598 C CA . VAL A 1 205 ? 6.489 -6.914 6.335 1.00 69.56 205 VAL A CA 1
ATOM 1599 C C . VAL A 1 205 ? 5.529 -6.552 5.211 1.00 69.56 205 VAL A C 1
ATOM 1601 O O . VAL A 1 205 ? 5.167 -7.401 4.393 1.00 69.56 205 VAL A O 1
ATOM 1604 N N . SER A 1 206 ? 5.080 -5.300 5.179 1.00 63.44 206 SER A N 1
ATOM 1605 C CA . SER A 1 206 ? 4.279 -4.818 4.057 1.00 63.44 206 SER A CA 1
ATOM 1606 C C . SER A 1 206 ? 5.125 -4.800 2.786 1.00 63.44 206 SER A C 1
ATOM 1608 O O . SER A 1 206 ? 6.245 -4.299 2.789 1.00 63.44 206 SER A O 1
ATOM 1610 N N . GLY A 1 207 ? 4.565 -5.290 1.679 1.00 58.62 207 GLY A N 1
ATOM 1611 C CA . GLY A 1 207 ? 5.241 -5.274 0.385 1.00 58.62 207 GLY A CA 1
ATOM 1612 C C . GLY A 1 207 ? 5.471 -3.863 -0.171 1.00 58.62 207 GLY A C 1
ATOM 1613 O O . GLY A 1 207 ? 4.826 -2.895 0.241 1.00 58.62 207 GLY A O 1
ATOM 1614 N N . LEU A 1 208 ? 6.373 -3.782 -1.154 1.00 52.06 208 LEU A N 1
ATOM 1615 C CA . LEU A 1 208 ? 6.655 -2.585 -1.947 1.00 52.06 208 LEU A CA 1
ATOM 1616 C C . LEU A 1 208 ? 5.376 -1.956 -2.509 1.00 52.06 208 LEU A C 1
ATOM 1618 O O . LEU A 1 208 ? 4.667 -2.562 -3.321 1.00 52.06 208 LEU A O 1
ATOM 1622 N N . GLN A 1 209 ? 5.140 -0.703 -2.136 1.00 51.47 209 GLN A N 1
ATOM 1623 C CA . GLN A 1 209 ? 4.120 0.138 -2.741 1.00 51.47 209 GLN A CA 1
ATOM 1624 C C . GLN A 1 209 ? 4.746 0.842 -3.956 1.00 51.47 209 GLN A C 1
ATOM 1626 O O . GLN A 1 209 ? 5.684 1.623 -3.844 1.00 51.47 209 GLN A O 1
ATOM 1631 N N . GLY A 1 210 ? 4.278 0.514 -5.156 1.00 39.06 210 GLY A N 1
ATOM 1632 C CA . GLY A 1 210 ? 4.737 1.092 -6.420 1.00 39.06 210 GLY A CA 1
ATOM 1633 C C . GLY A 1 210 ? 3.707 0.807 -7.509 1.00 39.06 210 GLY A C 1
ATOM 1634 O O . GLY A 1 210 ? 3.081 -0.248 -7.483 1.00 39.06 210 GLY A O 1
ATOM 1635 N N . GLY A 1 211 ? 3.489 1.776 -8.404 1.00 34.16 211 GLY A N 1
ATOM 1636 C CA . GLY A 1 211 ? 2.358 1.924 -9.339 1.00 34.16 211 GLY A CA 1
ATOM 1637 C C . GLY A 1 211 ? 1.586 0.659 -9.754 1.00 34.16 211 GLY A C 1
ATOM 1638 O O . GLY A 1 211 ? 2.147 -0.300 -10.262 1.00 34.16 211 GLY A O 1
ATOM 1639 N N . TYR A 1 212 ? 0.266 0.697 -9.571 1.00 34.22 212 TYR A N 1
ATOM 1640 C CA . TYR A 1 212 ? -0.724 -0.336 -9.895 1.00 34.22 212 TYR A CA 1
ATOM 1641 C C . TYR A 1 212 ? -0.353 -1.325 -11.020 1.00 34.22 212 TYR A C 1
ATOM 1643 O O . TYR A 1 212 ? -0.593 -1.059 -12.195 1.00 34.22 212 TYR A O 1
ATOM 1651 N N . ARG A 1 213 ? 0.175 -2.492 -10.617 1.00 25.89 213 ARG A N 1
ATOM 1652 C CA . ARG A 1 213 ? -0.232 -3.871 -10.978 1.00 25.89 213 ARG A CA 1
ATOM 1653 C C . ARG A 1 213 ? 0.880 -4.829 -10.532 1.00 25.89 213 ARG A C 1
ATOM 1655 O O . ARG A 1 213 ? 1.788 -5.129 -11.297 1.00 25.89 213 ARG A O 1
ATOM 1662 N N . GLN A 1 214 ? 0.800 -5.338 -9.303 1.00 27.91 214 GLN A N 1
ATOM 1663 C CA . GLN A 1 214 ? 1.614 -6.484 -8.885 1.00 27.91 214 GLN A CA 1
ATOM 1664 C C . GLN A 1 214 ? 1.220 -7.711 -9.736 1.00 27.91 214 GLN A C 1
ATOM 1666 O O . GLN A 1 214 ? 0.044 -8.098 -9.731 1.00 27.91 214 GLN A O 1
ATOM 1671 N N . PRO A 1 215 ? 2.147 -8.360 -10.467 1.00 29.20 215 PRO A N 1
ATOM 1672 C CA . PRO A 1 215 ? 1.930 -9.727 -10.920 1.00 29.20 215 PRO A CA 1
ATOM 1673 C C . PRO A 1 215 ? 1.741 -10.591 -9.673 1.00 29.20 215 PRO A C 1
ATOM 1675 O O . PRO A 1 215 ? 2.524 -10.476 -8.738 1.00 29.20 215 PRO A O 1
ATOM 1678 N N . ARG A 1 216 ? 0.701 -11.434 -9.643 1.00 25.36 216 ARG A N 1
ATOM 1679 C CA . ARG A 1 216 ? 0.405 -12.354 -8.530 1.00 25.36 216 ARG A CA 1
ATOM 1680 C C . ARG A 1 216 ? 1.648 -13.176 -8.151 1.00 25.36 216 ARG A C 1
ATOM 1682 O O . ARG A 1 216 ? 1.868 -14.241 -8.719 1.00 25.36 216 ARG A O 1
ATOM 1689 N N . GLN A 1 217 ? 2.433 -12.703 -7.191 1.00 30.67 217 GLN A N 1
ATOM 1690 C CA . GLN A 1 217 ? 3.566 -13.415 -6.601 1.00 30.67 217 GLN A CA 1
ATOM 1691 C C . GLN A 1 217 ? 3.428 -13.384 -5.075 1.00 30.67 217 GLN A C 1
ATOM 1693 O O . GLN A 1 217 ? 4.304 -12.919 -4.361 1.00 30.67 217 GLN A O 1
ATOM 1698 N N . GLN A 1 218 ? 2.306 -13.903 -4.573 1.00 26.08 218 GLN A N 1
ATOM 1699 C CA . GLN A 1 218 ? 2.287 -14.532 -3.255 1.00 26.08 218 GLN A CA 1
ATOM 1700 C C . GLN A 1 218 ? 2.275 -16.043 -3.525 1.00 26.08 218 GLN A C 1
ATOM 1702 O O . GLN A 1 218 ? 1.326 -16.515 -4.169 1.00 26.08 218 GLN A O 1
ATOM 1707 N N . PRO A 1 219 ? 3.298 -16.819 -3.125 1.00 25.61 219 PRO A N 1
ATOM 1708 C CA . PRO A 1 219 ? 3.232 -18.267 -3.249 1.00 25.61 219 PRO A CA 1
ATOM 1709 C C . PRO A 1 219 ? 2.036 -18.776 -2.435 1.00 25.61 219 PRO A C 1
ATOM 1711 O O . PRO A 1 219 ? 1.888 -18.483 -1.248 1.00 25.61 219 PRO A O 1
ATOM 1714 N N . ARG A 1 220 ? 1.135 -19.504 -3.106 1.00 24.31 220 ARG A N 1
ATOM 1715 C CA . ARG A 1 220 ? 0.041 -20.221 -2.452 1.00 24.31 220 ARG A CA 1
ATOM 1716 C C . ARG A 1 220 ? 0.649 -21.349 -1.622 1.00 24.31 220 ARG A C 1
ATOM 1718 O O . ARG A 1 220 ? 1.095 -22.331 -2.195 1.00 24.31 220 ARG A O 1
ATOM 1725 N N . GLY A 1 221 ? 0.579 -21.219 -0.301 1.00 23.84 221 GLY A N 1
ATOM 1726 C CA . GLY A 1 221 ? 0.640 -22.344 0.628 1.00 23.84 221 GLY A CA 1
ATOM 1727 C C . GLY A 1 221 ? 2.035 -22.875 0.963 1.00 23.84 221 GLY A C 1
ATOM 1728 O O . GLY A 1 221 ? 2.736 -23.423 0.126 1.00 23.84 221 GLY A O 1
ATOM 1729 N N . GLY A 1 222 ? 2.354 -22.818 2.257 1.00 27.94 222 GLY A N 1
ATOM 1730 C CA . GLY A 1 222 ? 2.759 -24.016 2.989 1.00 27.94 222 GLY A CA 1
ATOM 1731 C C . GLY A 1 222 ? 4.064 -24.697 2.589 1.00 27.94 222 GLY A C 1
ATOM 1732 O O . GLY A 1 222 ? 4.069 -25.912 2.440 1.00 27.94 222 GLY A O 1
ATOM 1733 N N . GLU A 1 223 ? 5.178 -23.974 2.553 1.00 22.20 223 GLU A N 1
ATOM 1734 C CA . GLU A 1 223 ? 6.475 -24.587 2.848 1.00 22.20 223 GLU A CA 1
ATOM 1735 C C . GLU A 1 223 ? 7.035 -23.952 4.116 1.00 22.20 223 GLU A C 1
ATOM 1737 O O . GLU A 1 223 ? 7.348 -22.766 4.173 1.00 22.20 223 GLU A O 1
ATOM 1742 N N . LYS A 1 224 ? 7.107 -24.761 5.176 1.00 27.34 224 LYS A N 1
ATOM 1743 C CA . LYS A 1 224 ? 7.810 -24.428 6.412 1.00 27.34 224 LYS A CA 1
ATOM 1744 C C . LYS A 1 224 ? 9.310 -24.351 6.117 1.00 27.34 224 LYS A C 1
ATOM 1746 O O . LYS A 1 224 ? 10.047 -25.280 6.436 1.00 27.34 224 LYS A O 1
ATOM 1751 N N . THR A 1 225 ? 9.795 -23.244 5.570 1.00 24.69 225 THR A N 1
ATOM 1752 C CA . THR A 1 225 ? 11.208 -22.877 5.700 1.00 24.69 225 THR A CA 1
ATOM 1753 C C . THR A 1 225 ? 11.413 -22.314 7.098 1.00 24.69 225 THR A C 1
ATOM 1755 O O . THR A 1 225 ? 11.407 -21.114 7.349 1.00 24.69 225 THR A O 1
ATOM 1758 N N . GLY A 1 226 ? 11.558 -23.231 8.055 1.00 26.48 226 GLY A N 1
ATOM 1759 C CA . GLY A 1 226 ? 12.071 -22.912 9.374 1.00 26.48 226 GLY A CA 1
ATOM 1760 C C . GLY A 1 226 ? 13.531 -22.486 9.270 1.00 26.48 226 GLY A C 1
ATOM 1761 O O . GLY A 1 226 ? 14.419 -23.301 9.504 1.00 26.48 226 GLY A O 1
ATOM 1762 N N . LEU A 1 227 ? 13.792 -21.209 8.989 1.00 24.86 227 LEU A N 1
ATOM 1763 C CA . LEU A 1 227 ? 15.016 -20.585 9.476 1.00 24.86 227 LEU A CA 1
ATOM 1764 C C . LEU A 1 227 ? 14.829 -20.355 10.976 1.00 24.86 227 LEU A C 1
ATOM 1766 O O . LEU A 1 227 ? 14.375 -19.311 11.437 1.00 24.86 227 LEU A O 1
ATOM 1770 N N . ARG A 1 228 ? 15.151 -21.391 11.758 1.00 23.09 228 ARG A N 1
ATOM 1771 C CA . ARG A 1 228 ? 15.449 -21.215 13.178 1.00 23.09 228 ARG A CA 1
ATOM 1772 C C . ARG A 1 228 ? 16.593 -20.212 13.268 1.00 23.09 228 ARG A C 1
ATOM 1774 O O . ARG A 1 228 ? 17.655 -20.445 12.695 1.00 23.09 228 ARG A O 1
ATOM 1781 N N . SER A 1 229 ? 16.387 -19.143 14.029 1.00 29.39 229 SER A N 1
ATOM 1782 C CA . SER A 1 229 ? 17.437 -18.253 14.517 1.00 29.39 229 SER A CA 1
ATOM 1783 C C . SER A 1 229 ? 18.417 -19.054 15.391 1.00 29.39 229 SER A C 1
ATOM 1785 O O . SER A 1 229 ? 18.309 -19.103 16.619 1.00 29.39 229 SER A O 1
ATOM 1787 N N . GLY A 1 230 ? 19.338 -19.769 14.752 1.00 24.00 230 GLY A N 1
ATOM 1788 C CA . GLY A 1 230 ? 20.478 -20.408 15.385 1.00 24.00 230 GLY A CA 1
ATOM 1789 C C . GLY A 1 230 ? 21.583 -19.376 15.535 1.00 24.00 230 GLY A C 1
ATOM 1790 O O . GLY A 1 230 ? 22.164 -18.936 14.550 1.00 24.00 230 GLY A O 1
ATOM 1791 N N . ARG A 1 231 ? 21.856 -18.976 16.778 1.00 26.45 231 ARG A N 1
ATOM 1792 C CA . ARG A 1 231 ? 23.001 -18.139 17.147 1.00 26.45 231 ARG A CA 1
ATOM 1793 C C . ARG A 1 231 ? 24.291 -18.751 16.591 1.00 26.45 231 ARG A C 1
ATOM 1795 O O . ARG A 1 231 ? 24.774 -19.734 17.144 1.00 26.45 231 ARG A O 1
ATOM 1802 N N . HIS A 1 232 ? 24.905 -18.125 15.595 1.00 24.58 232 HIS A N 1
ATOM 1803 C CA . HIS A 1 232 ? 26.344 -18.254 15.387 1.00 24.58 232 HIS A CA 1
ATOM 1804 C C . HIS A 1 232 ? 27.030 -17.042 16.015 1.00 24.58 232 HIS A C 1
ATOM 1806 O O . HIS A 1 232 ? 27.220 -16.008 15.388 1.00 24.58 232 HIS A O 1
ATOM 1812 N N . ARG A 1 233 ? 27.392 -17.178 17.298 1.00 23.17 233 ARG A N 1
ATOM 1813 C CA . ARG A 1 233 ? 28.528 -16.429 17.850 1.00 23.17 233 ARG A CA 1
ATOM 1814 C C . ARG A 1 233 ? 29.812 -17.118 17.375 1.00 23.17 233 ARG A C 1
ATOM 1816 O O . ARG A 1 233 ? 29.848 -18.351 17.406 1.00 23.17 233 ARG A O 1
ATOM 1823 N N . PRO A 1 234 ? 30.873 -16.380 17.011 1.00 25.05 234 PRO A N 1
ATOM 1824 C CA . PRO A 1 234 ? 32.196 -16.970 16.898 1.00 25.05 234 PRO A CA 1
ATOM 1825 C C . PRO A 1 234 ? 32.651 -17.333 18.318 1.00 25.05 234 PRO A C 1
ATOM 1827 O O . PRO A 1 234 ? 32.806 -16.465 19.176 1.00 25.05 234 PRO A O 1
ATOM 1830 N N . ALA A 1 235 ? 32.762 -18.631 18.601 1.00 25.92 235 ALA A N 1
ATOM 1831 C CA . ALA A 1 235 ? 33.321 -19.115 19.855 1.00 25.92 235 ALA A CA 1
ATOM 1832 C C . ALA A 1 235 ? 34.841 -18.925 19.835 1.00 25.92 235 ALA A C 1
ATOM 1834 O O . ALA A 1 235 ? 35.491 -19.108 18.806 1.00 25.92 235 ALA A O 1
ATOM 1835 N N . GLY A 1 236 ? 35.366 -18.493 20.979 1.00 25.50 236 GLY A N 1
ATOM 1836 C CA . GLY A 1 236 ? 36.732 -18.039 21.155 1.00 25.50 236 GLY A CA 1
ATOM 1837 C C . GLY A 1 236 ? 37.788 -19.135 21.083 1.00 25.50 236 GLY A C 1
ATOM 1838 O O . GLY A 1 236 ? 37.522 -20.331 21.192 1.00 25.50 236 GLY A O 1
ATOM 1839 N N . ALA A 1 237 ? 39.016 -18.652 20.938 1.00 24.83 237 ALA A N 1
ATOM 1840 C CA . ALA A 1 237 ? 40.240 -19.383 21.184 1.00 24.83 237 ALA A CA 1
ATOM 1841 C C . ALA A 1 237 ? 40.292 -19.933 22.623 1.00 24.83 237 ALA A C 1
ATOM 1843 O O . ALA A 1 237 ? 39.909 -19.244 23.568 1.00 24.83 237 ALA A O 1
ATOM 1844 N N . GLY A 1 238 ? 40.822 -21.150 22.771 1.00 23.86 238 GLY A N 1
ATOM 1845 C CA . GLY A 1 238 ? 41.085 -21.784 24.062 1.00 23.86 238 GLY A CA 1
ATOM 1846 C C . GLY A 1 238 ? 41.641 -23.206 23.935 1.00 23.86 238 GLY A C 1
ATOM 1847 O O . GLY A 1 238 ? 40.874 -24.155 23.906 1.00 23.86 238 GLY A O 1
ATOM 1848 N N . GLU A 1 239 ? 42.975 -23.286 23.879 1.00 23.89 239 GLU A N 1
ATOM 1849 C CA . GLU A 1 239 ? 43.872 -24.342 24.396 1.00 23.89 239 GLU A CA 1
ATOM 1850 C C . GLU A 1 239 ? 43.823 -25.799 23.878 1.00 23.89 239 GLU A C 1
ATOM 1852 O O . GLU A 1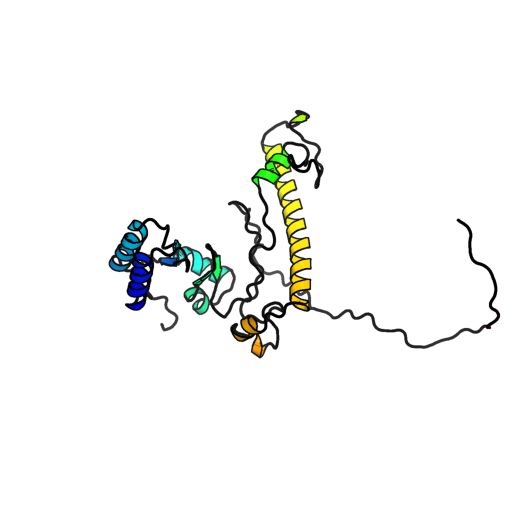 239 ? 42.842 -26.519 24.013 1.00 23.89 239 GLU A O 1
ATOM 1857 N N . GLY A 1 240 ? 45.005 -26.289 23.464 1.00 23.09 240 GLY A N 1
ATOM 1858 C CA . GLY A 1 240 ? 45.407 -27.687 23.670 1.00 23.09 240 GLY A CA 1
ATOM 1859 C C . GLY A 1 240 ? 46.230 -28.323 22.544 1.00 23.09 240 GLY A C 1
ATOM 1860 O O . GLY A 1 240 ? 45.701 -28.580 21.474 1.00 23.09 240 GLY A O 1
ATOM 1861 N N . ALA A 1 241 ? 47.485 -28.681 22.858 1.00 26.61 241 ALA A N 1
ATOM 1862 C CA . ALA A 1 241 ? 48.489 -29.391 22.040 1.00 26.61 241 ALA A CA 1
ATOM 1863 C C . ALA A 1 241 ? 49.117 -28.571 20.892 1.00 26.61 241 ALA A C 1
ATOM 1865 O O . ALA A 1 241 ? 48.438 -28.059 20.021 1.00 26.61 241 ALA A O 1
ATOM 1866 N N . GLY A 1 242 ? 50.428 -28.392 20.760 1.00 23.38 242 GLY A N 1
ATOM 1867 C CA . GLY A 1 242 ? 51.594 -28.993 21.394 1.00 23.38 242 GLY A CA 1
ATOM 1868 C C . GLY A 1 242 ? 52.722 -28.914 20.361 1.00 23.38 242 GLY A C 1
ATOM 1869 O O . GLY A 1 242 ? 52.634 -29.551 19.321 1.00 23.38 242 GLY A O 1
ATOM 1870 N N . GLY A 1 243 ? 53.759 -28.106 20.593 1.00 24.75 243 GLY A N 1
ATOM 1871 C CA . GLY A 1 243 ? 54.858 -27.987 19.628 1.00 24.75 243 GLY A CA 1
ATOM 1872 C C . GLY A 1 243 ? 55.775 -26.798 19.888 1.00 24.75 243 GLY A C 1
ATOM 1873 O O . GLY A 1 243 ? 55.422 -25.653 19.658 1.00 24.75 243 GLY A O 1
ATOM 1874 N N . ARG A 1 244 ? 56.958 -27.101 20.408 1.00 25.02 244 ARG A N 1
ATOM 1875 C CA . ARG A 1 244 ? 58.051 -26.204 20.805 1.00 25.02 244 ARG A CA 1
ATOM 1876 C C . ARG A 1 244 ? 58.601 -25.381 19.620 1.00 25.02 244 ARG A C 1
ATOM 1878 O O . ARG A 1 244 ? 58.825 -25.979 18.579 1.00 25.02 244 ARG A O 1
ATOM 1885 N N . PHE A 1 245 ? 58.972 -24.107 19.816 1.00 25.41 245 PHE A N 1
ATOM 1886 C CA . PHE A 1 245 ? 60.375 -23.611 19.845 1.00 25.41 245 PHE A CA 1
ATOM 1887 C C . PHE A 1 245 ? 60.489 -22.063 19.784 1.00 25.41 245 PHE A C 1
ATOM 1889 O O . PHE A 1 245 ? 60.043 -21.434 18.837 1.00 25.41 245 PHE A O 1
ATOM 1896 N N . ARG A 1 246 ? 61.194 -21.523 20.794 1.00 26.75 246 ARG A N 1
ATOM 1897 C CA . ARG A 1 246 ? 62.109 -20.353 20.863 1.00 26.75 246 ARG A CA 1
ATOM 1898 C C . ARG A 1 246 ? 61.687 -18.928 20.441 1.00 26.75 246 ARG A C 1
ATOM 1900 O O . ARG A 1 246 ? 61.353 -18.639 19.304 1.00 26.75 246 ARG A O 1
ATOM 1907 N N . ARG A 1 247 ? 61.908 -18.015 21.403 1.00 26.42 247 ARG A N 1
ATOM 1908 C CA . ARG A 1 247 ? 62.063 -16.554 21.275 1.00 26.42 247 ARG A CA 1
ATOM 1909 C C . ARG A 1 247 ? 63.499 -16.168 20.881 1.00 26.42 247 ARG A C 1
ATOM 1911 O O . ARG A 1 247 ? 64.421 -16.764 21.430 1.00 26.42 247 ARG A O 1
ATOM 1918 N N . SER A 1 248 ? 63.634 -15.112 20.071 1.00 27.75 248 SER A N 1
ATOM 1919 C CA . SER A 1 248 ? 64.740 -14.118 19.966 1.00 27.75 248 SER A CA 1
ATOM 1920 C C . SER A 1 248 ? 64.551 -13.402 18.615 1.00 27.75 248 SER A C 1
ATOM 1922 O O . SER A 1 248 ? 64.296 -14.103 17.646 1.00 27.75 248 SER A O 1
ATOM 1924 N N . ASP A 1 249 ? 64.635 -12.097 18.372 1.00 30.14 249 ASP A N 1
ATOM 1925 C CA . ASP A 1 249 ? 65.139 -10.885 19.032 1.00 30.14 249 ASP A CA 1
ATOM 1926 C C . ASP A 1 249 ? 64.601 -9.692 18.175 1.00 30.14 249 ASP A C 1
ATOM 1928 O O . ASP A 1 249 ? 64.278 -9.915 17.002 1.00 30.14 249 ASP A O 1
ATOM 1932 N N . PRO A 1 250 ? 64.456 -8.447 18.673 1.00 34.62 250 PRO A N 1
ATOM 1933 C CA . PRO A 1 250 ? 63.884 -7.325 17.935 1.00 34.62 250 PRO A CA 1
ATOM 1934 C C . PRO A 1 250 ? 64.978 -6.467 17.289 1.00 34.62 250 PRO A C 1
ATOM 1936 O O . PRO A 1 250 ? 65.890 -6.028 17.982 1.00 34.62 250 PRO A O 1
ATOM 1939 N N . ARG A 1 251 ? 64.865 -6.185 15.984 1.00 26.42 251 ARG A N 1
ATOM 1940 C CA . ARG A 1 251 ? 65.473 -5.044 15.257 1.00 26.42 251 ARG A CA 1
ATOM 1941 C C . ARG A 1 251 ? 65.264 -5.243 13.752 1.00 26.42 251 ARG A C 1
ATOM 1943 O O . ARG A 1 251 ? 65.789 -6.204 13.209 1.00 26.42 251 ARG A O 1
ATOM 1950 N N . ALA A 1 252 ? 64.564 -4.319 13.092 1.00 30.23 252 ALA A N 1
ATOM 1951 C CA . ALA A 1 252 ? 65.056 -3.596 11.908 1.00 30.23 252 ALA A CA 1
ATOM 1952 C C . ALA A 1 252 ? 63.912 -2.901 11.143 1.00 30.23 252 ALA A C 1
ATOM 1954 O O . ALA A 1 252 ? 63.006 -3.549 10.637 1.00 30.23 252 ALA A O 1
ATOM 1955 N N . ALA A 1 253 ? 64.053 -1.577 11.053 1.00 30.28 253 ALA A N 1
ATOM 1956 C CA . ALA A 1 253 ? 63.786 -0.724 9.892 1.00 30.28 253 ALA A CA 1
ATOM 1957 C C . ALA A 1 253 ? 62.379 -0.692 9.250 1.00 30.28 253 ALA A C 1
ATOM 1959 O O . ALA A 1 253 ? 61.981 -1.560 8.482 1.00 30.28 253 ALA A O 1
ATOM 1960 N N . ALA A 1 254 ? 61.707 0.444 9.452 1.00 29.83 254 ALA A N 1
ATOM 1961 C CA . ALA A 1 254 ? 60.918 1.126 8.419 1.00 29.83 254 ALA A CA 1
ATOM 1962 C C . ALA A 1 254 ? 61.861 1.823 7.396 1.00 29.83 254 ALA A C 1
ATOM 1964 O O . ALA A 1 254 ? 63.061 1.907 7.670 1.00 29.83 254 ALA A O 1
ATOM 1965 N N . PRO A 1 255 ? 61.360 2.542 6.371 1.00 36.28 255 PRO A N 1
ATOM 1966 C CA . PRO A 1 255 ? 60.405 2.178 5.315 1.00 36.28 255 PRO A CA 1
ATOM 1967 C C . PRO A 1 255 ? 60.987 2.492 3.908 1.00 36.28 255 PRO A C 1
ATOM 1969 O O . PRO A 1 255 ? 62.052 3.099 3.797 1.00 36.28 255 PRO A O 1
ATOM 1972 N N . ALA A 1 256 ? 60.276 2.162 2.823 1.00 27.81 256 ALA A N 1
ATOM 1973 C CA . ALA A 1 256 ? 60.521 2.784 1.517 1.00 27.81 256 ALA A CA 1
ATOM 1974 C C . ALA A 1 256 ? 59.251 2.820 0.642 1.00 27.81 256 ALA A C 1
ATOM 1976 O O . ALA A 1 256 ? 58.754 1.766 0.258 1.00 27.81 256 ALA A O 1
ATOM 1977 N N . VAL A 1 257 ? 58.850 4.066 0.341 1.00 36.31 257 VAL A N 1
ATOM 1978 C CA . VAL A 1 257 ? 58.016 4.608 -0.760 1.00 36.31 257 VAL A CA 1
ATOM 1979 C C . VAL A 1 257 ? 56.548 4.192 -0.837 1.00 36.31 257 VAL A C 1
ATOM 1981 O O . VAL A 1 257 ? 56.249 3.037 -1.196 1.00 36.31 257 VAL A O 1
#

Secondary structure (DSSP, 8-state):
-TTS------HHHHHHHHHHHHH--S-S--EEEE-TTS-HHHHHHHHHHHTTSS---EEEEHHHHHHHHHHHT--HHHHTTEEEETTTEEEETTTB--B-TTSS---HHHHHHHHHBTTB-TTT--BSS--S-BGGGT---SHHHHHHHHHHHHHHHHHHHHHHHHHHHHHHHHH---HHHHHTSTTTTTTT--GGGT-SSB--BPPP--SS-----S--S-------------PPP--------------------

pLDDT: mean 75.74, std 24.84, range [22.2, 95.0]

Sequence (257 aa):
MDGKPQDAVNPLSYAILESCGRLRSTQPNLSVRYHAGMSNDFLDACVQVIRCGFGMPAFNNDEIVIPEFIKLGIEPQDAYDYAAIGCIETAVGGKWGYRCTGMSFINFARVMLATLEGGRDATSGQVFLPQEHALSKGNFANFDQVLADWDRQIRYYTRKSIEIEYVVDTMLEENVHDILCSALVDDCIERAKSIKQGGAKYDWVSGLQGGYRQPRQQPRGGEKTGLRSGRHRPAGAGEGAGGRFRRSDPRAAAPAV

Organism: Klebsiella pneumoniae (NCBI:txid573)